Protein AF-A0A6B1AI73-F1 (afdb_monomer)

pLDDT: mean 81.9, std 18.27, range [32.59, 97.31]

Mean predicted aligned error: 12.04 Å

Foldseek 3Di:
DDDDDDDDDDDDDDPPPPPPDDDPPDPDDFDDDDDDDDDDCVVPVDDDDDPDADQVLLVVCVVCVVVVHHDDPSSHDPRNNVRNDDDDDDFDPDPDQKDWDWDWDQDPVHRVDIDIDIDIHGDDDPPVPDDAAEAEAEEEPAPSQPDCVGPVVVLVVVLVVLVVFDQSHWYWYAYDDPDGGTPGDTDGSVVSVSSSVD

Structure (mmCIF, N/CA/C/O backbone):
data_AF-A0A6B1AI73-F1
#
_entry.id   AF-A0A6B1AI73-F1
#
loop_
_atom_site.group_PDB
_atom_site.id
_atom_site.type_symbol
_atom_site.label_atom_id
_atom_site.label_alt_id
_atom_site.label_comp_id
_atom_site.label_asym_id
_atom_site.label_entity_id
_atom_site.label_seq_id
_atom_site.pdbx_PDB_ins_code
_atom_site.Cartn_x
_atom_site.Cartn_y
_atom_site.Cartn_z
_atom_site.occupancy
_atom_site.B_iso_or_equiv
_atom_site.auth_seq_id
_atom_site.auth_comp_id
_atom_site.auth_asym_id
_atom_site.auth_atom_id
_atom_site.pdbx_PDB_model_num
ATOM 1 N N . MET A 1 1 ? 73.871 -17.332 44.350 1.00 41.19 1 MET A N 1
ATOM 2 C CA . MET A 1 1 ? 73.086 -17.498 43.110 1.00 41.19 1 MET A CA 1
ATOM 3 C C . MET A 1 1 ? 71.667 -17.876 43.522 1.00 41.19 1 MET A C 1
ATOM 5 O O . MET A 1 1 ? 71.383 -19.046 43.722 1.00 41.19 1 MET A O 1
ATOM 9 N N . LEU A 1 2 ? 70.839 -16.867 43.808 1.00 32.59 2 LEU A N 1
ATOM 10 C CA . LEU A 1 2 ? 69.422 -17.024 44.166 1.00 32.59 2 LEU A CA 1
ATOM 11 C C . LEU A 1 2 ? 68.599 -17.270 42.895 1.00 32.59 2 LEU A C 1
ATOM 13 O O . LEU A 1 2 ? 68.876 -16.625 41.882 1.00 32.59 2 LEU A O 1
ATOM 17 N N . PRO A 1 3 ? 67.530 -18.072 42.983 1.00 42.97 3 PRO A N 1
ATOM 18 C CA . PRO A 1 3 ? 66.300 -17.713 42.302 1.00 42.97 3 PRO A CA 1
ATOM 19 C C . PRO A 1 3 ? 65.124 -17.556 43.269 1.00 42.97 3 PRO A C 1
ATOM 21 O O . PRO A 1 3 ? 64.962 -18.270 44.256 1.00 42.97 3 PRO A O 1
ATOM 24 N N . TYR A 1 4 ? 64.348 -16.537 42.928 1.00 33.84 4 TYR A N 1
ATOM 25 C CA . TYR A 1 4 ? 63.176 -15.977 43.574 1.00 33.84 4 TYR A CA 1
ATOM 26 C C . TYR A 1 4 ? 61.902 -16.667 43.048 1.00 33.84 4 TYR A C 1
ATOM 28 O O . TYR A 1 4 ? 61.906 -17.261 41.971 1.00 33.84 4 TYR A O 1
ATOM 36 N N . ALA A 1 5 ? 60.836 -16.579 43.839 1.00 35.22 5 ALA A N 1
ATOM 37 C CA . ALA A 1 5 ? 59.532 -17.228 43.703 1.00 35.22 5 ALA A CA 1
ATOM 38 C C . ALA A 1 5 ? 58.698 -16.766 42.490 1.00 35.22 5 ALA A C 1
ATOM 40 O O . ALA A 1 5 ? 59.004 -15.731 41.914 1.00 35.22 5 ALA A O 1
ATOM 41 N N . VAL A 1 6 ? 57.601 -17.481 42.178 1.00 35.75 6 VAL A N 1
ATOM 42 C CA . VAL A 1 6 ? 56.215 -16.951 42.226 1.00 35.75 6 VAL A CA 1
ATOM 43 C C . VAL A 1 6 ? 55.206 -18.114 42.201 1.00 35.75 6 VAL A C 1
ATOM 45 O O . VAL A 1 6 ? 55.196 -18.969 41.317 1.00 35.75 6 VAL A O 1
ATOM 48 N N . GLU A 1 7 ? 54.338 -18.079 43.203 1.00 33.12 7 GLU A N 1
ATOM 49 C CA . GLU A 1 7 ? 53.158 -18.889 43.488 1.00 33.12 7 GLU A CA 1
ATOM 50 C C . GLU A 1 7 ? 52.013 -18.575 42.500 1.00 33.12 7 GLU A C 1
ATOM 52 O O . GLU A 1 7 ? 51.662 -17.414 42.283 1.00 33.12 7 GLU A O 1
ATOM 57 N N . ARG A 1 8 ? 51.423 -19.599 41.865 1.00 37.00 8 ARG A N 1
ATOM 58 C CA . ARG A 1 8 ? 50.266 -19.433 40.966 1.00 37.00 8 ARG A CA 1
ATOM 59 C C . ARG A 1 8 ? 48.961 -19.648 41.728 1.00 37.00 8 ARG A C 1
ATOM 61 O O . ARG A 1 8 ? 48.563 -20.779 41.987 1.00 37.00 8 ARG A O 1
ATOM 68 N N . ALA A 1 9 ? 48.269 -18.549 42.015 1.00 34.75 9 ALA A N 1
ATOM 69 C CA . ALA A 1 9 ? 46.885 -18.547 42.469 1.00 34.75 9 ALA A CA 1
ATOM 70 C C . ALA A 1 9 ? 45.936 -18.976 41.332 1.00 34.75 9 ALA A C 1
ATOM 72 O O . ALA A 1 9 ? 45.871 -18.334 40.281 1.00 34.75 9 ALA A O 1
ATOM 73 N N . ALA A 1 10 ? 45.171 -20.044 41.557 1.00 37.03 10 ALA A N 1
ATOM 74 C CA . ALA A 1 10 ? 44.058 -20.442 40.705 1.00 37.03 10 ALA A CA 1
ATOM 75 C C . ALA A 1 10 ? 42.845 -19.537 40.988 1.00 37.03 10 ALA A C 1
ATOM 77 O O . ALA A 1 10 ? 42.163 -19.687 42.000 1.00 37.03 10 ALA A O 1
ATOM 78 N N . ARG A 1 11 ? 42.576 -18.575 40.099 1.00 38.41 11 ARG A N 1
ATOM 79 C CA . ARG A 1 11 ? 41.309 -17.829 40.072 1.00 38.41 11 ARG A CA 1
ATOM 80 C C . ARG A 1 11 ? 40.293 -18.607 39.239 1.00 38.41 11 ARG A C 1
ATOM 82 O O . ARG A 1 11 ? 40.496 -18.792 38.042 1.00 38.41 11 ARG A O 1
ATOM 89 N N . GLY A 1 12 ? 39.203 -19.035 39.870 1.00 33.06 12 GLY A N 1
ATOM 90 C CA . GLY A 1 12 ? 38.033 -19.565 39.177 1.00 33.06 12 GLY A CA 1
ATOM 91 C C . GLY A 1 12 ? 37.399 -18.483 38.304 1.00 33.06 12 GLY A C 1
ATOM 92 O O . GLY A 1 12 ? 36.998 -17.435 38.807 1.00 33.06 12 GLY A O 1
ATOM 93 N N . LEU A 1 13 ? 37.320 -18.730 36.995 1.00 40.00 13 LEU A N 1
ATOM 94 C CA . LEU A 1 13 ? 36.459 -17.955 36.111 1.00 40.00 13 LEU A CA 1
ATOM 95 C C . LEU A 1 13 ? 35.018 -18.425 36.320 1.00 40.00 13 LEU A C 1
ATOM 97 O O . LEU A 1 13 ? 34.659 -19.544 35.956 1.00 40.00 13 LEU A O 1
ATOM 101 N N . ALA A 1 14 ? 34.192 -17.555 36.895 1.00 37.50 14 ALA A N 1
ATOM 102 C CA . ALA A 1 14 ? 32.748 -17.669 36.796 1.00 37.50 14 ALA A CA 1
ATOM 103 C C . ALA A 1 14 ? 32.359 -17.505 35.319 1.00 37.50 14 ALA A C 1
ATOM 105 O O . ALA A 1 14 ? 32.603 -16.457 34.721 1.00 37.50 14 ALA A O 1
ATOM 106 N N . ALA A 1 15 ? 31.785 -18.549 34.724 1.00 36.75 15 ALA A N 1
ATOM 107 C CA . ALA A 1 15 ? 31.205 -18.478 33.394 1.00 36.75 15 ALA A CA 1
ATOM 108 C C . ALA A 1 15 ? 29.959 -17.585 33.457 1.00 36.75 15 ALA A C 1
ATOM 110 O O . ALA A 1 15 ? 28.893 -18.006 33.903 1.00 36.75 15 ALA A O 1
ATOM 111 N N . THR A 1 16 ? 30.101 -16.326 33.050 1.00 36.66 16 THR A N 1
ATOM 112 C CA . THR A 1 16 ? 28.961 -15.448 32.804 1.00 36.66 16 THR A CA 1
ATOM 113 C C . THR A 1 16 ? 28.226 -15.997 31.586 1.00 36.66 16 THR A C 1
ATOM 115 O O . THR A 1 16 ? 28.717 -15.911 30.462 1.00 36.66 16 THR A O 1
ATOM 118 N N . SER A 1 17 ? 27.070 -16.621 31.810 1.00 33.84 17 SER A N 1
ATOM 119 C CA . SER A 1 17 ? 26.166 -17.034 30.742 1.00 33.84 17 SER A CA 1
ATOM 120 C C . SER A 1 17 ? 25.684 -15.780 30.019 1.00 33.84 17 SER A C 1
ATOM 122 O O . SER A 1 17 ? 24.813 -15.061 30.512 1.00 33.84 17 SER A O 1
ATOM 124 N N . VAL A 1 18 ? 26.271 -15.499 28.859 1.00 37.06 18 VAL A N 1
ATOM 125 C CA . VAL A 1 18 ? 25.708 -14.546 27.909 1.00 37.06 18 VAL A CA 1
ATOM 126 C C . VAL A 1 18 ? 24.417 -15.184 27.414 1.00 37.06 18 VAL A C 1
ATOM 128 O O . VAL A 1 18 ? 24.439 -16.099 26.593 1.00 37.06 18 VAL A O 1
ATOM 131 N N . VAL A 1 19 ? 23.288 -14.764 27.984 1.00 37.03 19 VAL A N 1
ATOM 132 C CA . VAL A 1 19 ? 21.969 -15.076 27.439 1.00 37.03 19 VAL A CA 1
ATOM 133 C C . VAL A 1 19 ? 21.927 -14.393 26.078 1.00 37.03 19 VAL A C 1
ATOM 135 O O . VAL A 1 19 ? 21.750 -13.180 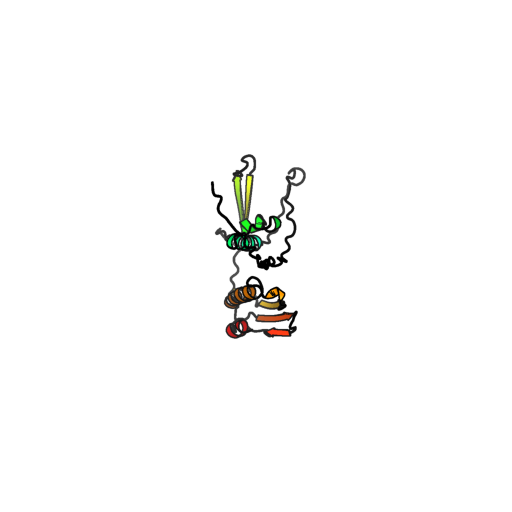25.988 1.00 37.03 19 VAL A O 1
ATOM 138 N N . GLY A 1 20 ? 22.197 -15.160 25.023 1.00 35.06 20 GLY A N 1
ATOM 139 C CA . GLY A 1 20 ? 22.023 -14.702 23.656 1.00 35.06 20 GLY A CA 1
ATOM 140 C C . GLY A 1 20 ? 20.577 -14.262 23.490 1.00 35.06 20 GLY A C 1
ATOM 141 O O . GLY A 1 20 ? 19.659 -15.053 23.706 1.00 35.06 20 GLY A O 1
ATOM 142 N N . ALA A 1 21 ? 20.378 -12.990 23.154 1.00 35.88 21 ALA A N 1
ATOM 143 C CA . ALA A 1 21 ? 19.100 -12.514 22.666 1.00 35.88 21 ALA A CA 1
ATOM 144 C C . ALA A 1 21 ? 18.736 -13.378 21.455 1.00 35.88 21 ALA A C 1
ATOM 146 O O . ALA A 1 21 ? 19.437 -13.361 20.443 1.00 35.88 21 ALA A O 1
ATOM 147 N N . TYR A 1 22 ? 17.684 -14.185 21.584 1.00 37.72 22 TYR A N 1
ATOM 148 C CA . TYR A 1 22 ? 17.110 -14.879 20.444 1.00 37.72 22 TYR A CA 1
ATOM 149 C C . TYR A 1 22 ? 16.747 -13.807 19.408 1.00 37.72 22 TYR A C 1
ATOM 151 O O . TYR A 1 22 ? 16.026 -12.870 19.769 1.00 37.72 22 TYR A O 1
ATOM 159 N N . PRO A 1 23 ? 17.245 -13.883 18.159 1.00 48.47 23 PRO A N 1
ATOM 160 C CA . PRO A 1 23 ? 16.749 -13.002 17.117 1.00 48.47 23 PRO A CA 1
ATOM 161 C C . PRO A 1 23 ? 15.239 -13.218 17.048 1.00 48.47 23 PRO A C 1
ATOM 163 O O . PRO A 1 23 ? 14.778 -14.361 16.995 1.00 48.47 23 PRO A O 1
ATOM 166 N N . GLY A 1 24 ? 14.475 -12.128 17.149 1.00 47.56 24 GLY A N 1
ATOM 167 C CA . GLY A 1 24 ? 13.023 -12.183 17.049 1.00 47.56 24 GLY A CA 1
ATOM 168 C C . GLY A 1 24 ? 12.651 -12.997 15.815 1.00 47.56 24 GLY A C 1
ATOM 169 O O . GLY A 1 24 ? 13.180 -12.754 14.732 1.00 47.56 24 GLY A O 1
ATOM 170 N N . HIS A 1 25 ? 11.809 -14.014 15.990 1.00 48.78 25 HIS A N 1
ATOM 171 C CA . HIS A 1 25 ? 11.360 -14.841 14.879 1.00 48.78 25 HIS A CA 1
ATOM 172 C C . HIS A 1 25 ? 10.648 -13.947 13.862 1.00 48.78 25 HIS A C 1
ATOM 174 O O . HIS A 1 25 ? 9.516 -13.519 14.094 1.00 48.78 25 HIS A O 1
ATOM 180 N N . ASN A 1 26 ? 11.320 -13.655 12.747 1.00 58.69 26 ASN A N 1
ATOM 181 C CA . ASN A 1 26 ? 10.685 -12.998 11.623 1.00 58.69 26 ASN A CA 1
ATOM 182 C C . ASN A 1 26 ? 9.784 -14.027 10.929 1.00 58.69 26 ASN A C 1
ATOM 184 O O . ASN A 1 26 ? 10.268 -14.984 10.326 1.00 58.69 26 ASN A O 1
ATOM 188 N N . THR A 1 27 ? 8.472 -13.864 11.081 1.00 67.19 27 THR A N 1
ATOM 189 C CA . THR A 1 27 ? 7.449 -14.705 10.442 1.00 67.19 27 THR A CA 1
ATOM 190 C C . THR A 1 27 ? 7.011 -14.158 9.083 1.00 67.19 27 THR A C 1
ATOM 192 O O . THR A 1 27 ? 6.040 -14.653 8.515 1.00 67.19 27 THR A O 1
ATOM 195 N N . GLU A 1 28 ? 7.664 -13.111 8.575 1.00 70.94 28 GLU A N 1
ATOM 196 C CA . GLU A 1 28 ? 7.384 -12.572 7.247 1.00 70.94 28 GLU A CA 1
ATOM 197 C C . GLU A 1 28 ? 7.729 -13.604 6.169 1.00 70.94 28 GLU A C 1
ATOM 199 O O . GLU A 1 28 ? 8.802 -14.208 6.167 1.00 70.94 28 GLU A O 1
ATOM 204 N N . SER A 1 29 ? 6.798 -13.796 5.237 1.00 74.38 29 SER A N 1
ATOM 205 C CA . SER A 1 29 ? 6.960 -14.679 4.089 1.00 74.38 29 SER A CA 1
ATOM 206 C C . SER A 1 29 ? 6.975 -13.841 2.821 1.00 74.38 29 SER A C 1
ATOM 208 O O . SER A 1 29 ? 6.095 -13.008 2.613 1.00 74.38 29 SER A O 1
ATOM 210 N N . TYR A 1 30 ? 7.972 -14.077 1.974 1.00 81.62 30 TYR A N 1
ATOM 211 C CA . TYR A 1 30 ? 8.107 -13.426 0.681 1.00 81.62 30 TYR A CA 1
ATOM 212 C C . TYR A 1 30 ? 7.993 -14.489 -0.400 1.00 81.62 30 TYR A C 1
ATOM 214 O O . TYR A 1 30 ? 8.756 -15.456 -0.418 1.00 81.62 30 TYR A O 1
ATOM 222 N N . ALA A 1 31 ? 7.020 -14.327 -1.293 1.00 79.69 31 ALA A N 1
ATOM 223 C CA . ALA A 1 31 ? 6.943 -15.174 -2.470 1.00 79.69 31 ALA A CA 1
ATOM 224 C C . ALA A 1 31 ? 8.166 -14.911 -3.353 1.00 79.69 31 ALA A C 1
ATOM 226 O O . ALA A 1 31 ? 8.534 -13.753 -3.571 1.00 79.69 31 ALA A O 1
ATOM 227 N N . ARG A 1 32 ? 8.757 -15.987 -3.876 1.00 81.25 32 ARG A N 1
ATOM 228 C CA . ARG A 1 32 ? 9.890 -15.904 -4.795 1.00 81.25 32 ARG A CA 1
ATOM 229 C C . ARG A 1 32 ? 9.531 -15.031 -5.994 1.00 81.25 32 ARG A C 1
ATOM 231 O O . ARG A 1 32 ? 8.451 -15.183 -6.569 1.00 81.25 32 ARG A O 1
ATOM 238 N N . ILE A 1 33 ? 10.443 -14.143 -6.368 1.00 80.62 33 ILE A N 1
ATOM 239 C CA . ILE A 1 33 ? 10.293 -13.321 -7.570 1.00 80.62 33 ILE A CA 1
ATOM 240 C C . ILE A 1 33 ? 10.860 -14.099 -8.761 1.00 80.62 33 ILE A C 1
ATOM 242 O O . ILE A 1 33 ? 12.025 -14.501 -8.758 1.00 80.62 33 ILE A O 1
ATOM 246 N N . GLU A 1 34 ? 10.029 -14.332 -9.777 1.00 79.25 34 GLU A N 1
ATOM 247 C CA . GLU A 1 34 ? 10.465 -14.888 -11.059 1.00 79.25 34 GLU A CA 1
ATOM 248 C C . GLU A 1 34 ? 10.617 -13.757 -12.074 1.00 79.25 34 GLU A C 1
ATOM 250 O O . GLU A 1 34 ? 9.646 -13.096 -12.444 1.00 79.25 34 GLU A O 1
ATOM 255 N N . GLU A 1 35 ? 11.850 -13.515 -12.517 1.00 78.62 35 GLU A N 1
ATOM 256 C CA . GLU A 1 35 ? 12.111 -12.504 -13.535 1.00 78.62 35 GLU A CA 1
ATOM 257 C C . GLU A 1 35 ? 11.610 -12.954 -14.909 1.00 78.62 35 GLU A C 1
ATOM 259 O O . GLU A 1 35 ? 11.829 -14.085 -15.356 1.00 78.62 35 GLU A O 1
ATOM 264 N N . ASN A 1 36 ? 10.984 -12.023 -15.625 1.00 80.94 36 ASN A N 1
ATOM 265 C CA . ASN A 1 36 ? 10.610 -12.241 -17.012 1.00 80.94 36 ASN A CA 1
ATOM 266 C C . ASN A 1 36 ? 11.865 -12.246 -17.893 1.00 80.94 36 ASN A C 1
ATOM 268 O O . ASN A 1 36 ? 12.522 -11.223 -18.074 1.00 80.94 36 ASN A O 1
ATOM 272 N N . GLY A 1 37 ? 12.178 -13.403 -18.477 1.00 86.00 37 GLY A N 1
ATOM 273 C CA . GLY A 1 37 ? 13.252 -13.525 -19.459 1.00 86.00 37 GLY A CA 1
ATOM 274 C C . GLY A 1 37 ? 12.937 -12.841 -20.794 1.00 86.00 37 GLY A C 1
ATOM 275 O O . GLY A 1 37 ? 11.803 -12.453 -21.084 1.00 86.00 37 GLY A O 1
ATOM 276 N N . PHE A 1 38 ? 13.949 -12.747 -21.658 1.00 87.94 38 PHE A N 1
ATOM 277 C CA . PHE A 1 38 ? 13.782 -12.208 -23.007 1.00 87.94 38 PHE A CA 1
ATOM 278 C C . PHE A 1 38 ? 12.890 -13.110 -23.864 1.00 87.94 38 PHE A C 1
ATOM 280 O O . PHE A 1 38 ? 13.128 -14.313 -23.982 1.00 87.94 38 PHE A O 1
ATOM 287 N N . ARG A 1 39 ? 11.895 -12.507 -24.520 1.00 90.19 39 ARG A N 1
ATOM 288 C CA . ARG A 1 39 ? 11.014 -13.178 -25.484 1.00 90.19 39 ARG A CA 1
ATOM 289 C C . ARG A 1 39 ? 11.233 -12.619 -26.883 1.00 90.19 39 ARG A C 1
ATOM 291 O O . ARG A 1 39 ? 11.505 -11.433 -27.062 1.00 90.19 39 ARG A O 1
ATOM 298 N N . ARG A 1 40 ? 11.108 -13.475 -27.897 1.00 92.62 40 ARG A N 1
ATOM 299 C CA . ARG A 1 40 ? 11.192 -13.055 -29.299 1.00 92.62 40 ARG A CA 1
ATOM 300 C C . ARG A 1 40 ? 9.907 -12.340 -29.696 1.00 92.62 40 ARG A C 1
ATOM 302 O O . ARG A 1 40 ? 8.834 -12.931 -29.651 1.00 92.62 40 ARG A O 1
ATOM 309 N N . VAL A 1 41 ? 10.027 -11.111 -30.192 1.00 92.50 41 VAL A N 1
ATOM 310 C CA . VAL A 1 41 ? 8.875 -10.290 -30.614 1.00 92.50 41 VAL A CA 1
ATOM 311 C C . VAL A 1 41 ? 8.034 -10.978 -31.696 1.00 92.50 41 VAL A C 1
ATOM 313 O O . VAL A 1 41 ? 6.816 -10.867 -31.689 1.00 92.50 41 VAL A O 1
ATOM 316 N N . ARG A 1 42 ? 8.658 -11.752 -32.598 1.00 96.00 42 ARG A N 1
ATOM 317 C CA . ARG A 1 42 ? 7.935 -12.509 -33.640 1.00 96.00 42 ARG A CA 1
ATOM 318 C C . ARG A 1 42 ? 7.003 -13.588 -33.072 1.00 96.00 42 ARG A C 1
ATOM 320 O O . ARG A 1 42 ? 6.054 -13.960 -33.747 1.00 96.00 42 ARG A O 1
ATOM 327 N N . GLU A 1 43 ? 7.297 -14.097 -31.878 1.00 95.44 43 GLU A N 1
ATOM 328 C CA . GLU A 1 43 ? 6.542 -15.164 -31.205 1.00 95.44 43 GLU A CA 1
ATOM 329 C C . GLU A 1 43 ? 5.601 -14.597 -30.129 1.00 95.44 43 GLU A C 1
ATOM 331 O O . GLU A 1 43 ? 4.542 -15.155 -29.862 1.00 95.44 43 GLU A O 1
ATOM 336 N N . SER A 1 44 ? 5.970 -13.479 -29.500 1.00 91.75 44 SER A N 1
ATOM 337 C CA . SER A 1 44 ? 5.184 -12.806 -28.460 1.00 91.75 44 SER A CA 1
ATOM 338 C C . SER A 1 44 ? 5.255 -11.286 -28.653 1.00 91.75 44 SER A C 1
ATOM 340 O O . SER A 1 44 ? 6.065 -10.628 -28.001 1.00 91.75 44 SER A O 1
ATOM 342 N N . PRO A 1 45 ? 4.443 -10.716 -29.563 1.00 92.25 45 PRO A N 1
ATOM 343 C CA . PRO A 1 45 ? 4.502 -9.292 -29.901 1.00 92.25 45 PRO A CA 1
ATOM 344 C C . PRO A 1 45 ? 3.772 -8.386 -28.899 1.00 92.25 45 PRO A C 1
ATOM 346 O O . PRO A 1 45 ? 3.782 -7.170 -29.067 1.00 92.25 45 PRO A O 1
ATOM 349 N N . LEU A 1 46 ? 3.114 -8.961 -27.886 1.00 91.62 46 LEU A N 1
ATOM 350 C CA . LEU A 1 46 ? 2.319 -8.235 -26.900 1.00 91.62 46 LEU A CA 1
ATOM 351 C C . LEU A 1 46 ? 2.948 -8.336 -25.512 1.00 91.62 46 LEU A C 1
ATOM 353 O O . LEU A 1 46 ? 3.300 -9.427 -25.058 1.00 91.62 46 LEU A O 1
ATOM 357 N N . SER A 1 47 ? 3.013 -7.193 -24.835 1.00 87.81 47 SER A N 1
ATOM 358 C CA . SER A 1 47 ? 3.343 -7.088 -23.416 1.00 87.81 47 SER A CA 1
ATOM 359 C C . SER A 1 47 ? 2.072 -6.785 -22.638 1.00 87.81 47 SER A C 1
ATOM 361 O O . SER A 1 47 ? 1.345 -5.851 -22.969 1.00 87.81 47 SER A O 1
ATOM 363 N N . THR A 1 48 ? 1.815 -7.564 -21.595 1.00 85.25 48 THR A N 1
ATOM 364 C CA . THR A 1 48 ? 0.688 -7.370 -20.680 1.00 85.25 48 THR A CA 1
ATOM 365 C C . THR A 1 48 ? 1.226 -7.076 -19.292 1.00 85.25 48 THR A C 1
ATOM 367 O O . THR A 1 48 ? 2.144 -7.757 -18.836 1.00 85.25 48 THR A O 1
ATOM 370 N N . PHE A 1 49 ? 0.643 -6.101 -18.612 1.00 83.62 49 PHE A N 1
ATOM 371 C CA . PHE A 1 49 ? 0.971 -5.755 -17.234 1.00 83.62 49 PHE A CA 1
ATOM 372 C C . PHE A 1 49 ? -0.321 -5.486 -16.464 1.00 83.62 49 PHE A C 1
ATOM 374 O O . PHE A 1 49 ? -1.341 -5.130 -17.056 1.00 83.62 49 PHE A O 1
ATOM 381 N N . SER A 1 50 ? -0.279 -5.708 -15.151 1.00 80.69 50 SER A N 1
ATOM 382 C CA . SER A 1 50 ? -1.387 -5.341 -14.272 1.00 80.69 50 SER A CA 1
ATOM 383 C C . SER A 1 50 ? -1.433 -3.825 -14.108 1.00 80.69 50 SER A C 1
ATOM 385 O O . SER A 1 50 ? -0.395 -3.166 -14.132 1.00 80.69 50 SER A O 1
ATOM 387 N N . ILE A 1 51 ? -2.636 -3.284 -13.929 1.00 79.62 51 ILE A N 1
ATOM 388 C CA . ILE A 1 51 ? -2.830 -1.890 -13.514 1.00 79.62 51 ILE A CA 1
ATOM 389 C C . ILE A 1 51 ? -2.730 -1.726 -11.992 1.00 79.62 51 ILE A C 1
ATOM 391 O O . ILE A 1 51 ? -2.665 -0.602 -11.504 1.00 79.62 51 ILE A O 1
ATOM 395 N N . ASP A 1 52 ? -2.738 -2.831 -11.244 1.00 81.12 52 ASP A N 1
ATOM 396 C CA . ASP A 1 52 ? -2.605 -2.786 -9.793 1.00 81.12 52 ASP A CA 1
ATOM 397 C C . ASP A 1 52 ? -1.203 -2.319 -9.389 1.00 81.12 52 ASP A C 1
ATOM 399 O O . ASP A 1 52 ? -0.201 -2.706 -10.001 1.00 81.12 52 ASP A O 1
ATOM 403 N N . VAL A 1 53 ? -1.144 -1.456 -8.377 1.00 78.81 53 VAL A N 1
ATOM 404 C CA . VAL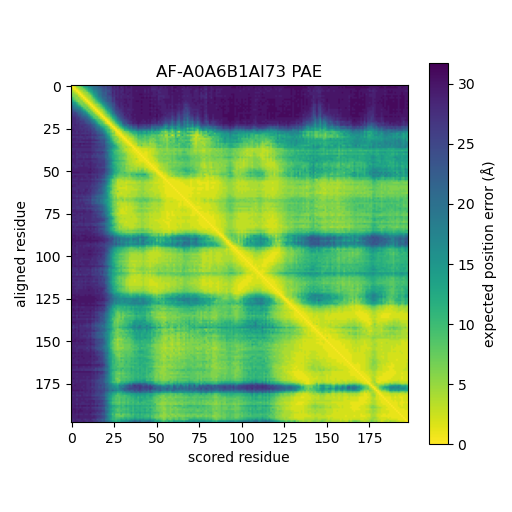 A 1 53 ? 0.094 -0.823 -7.923 1.00 78.81 53 VAL A CA 1
ATOM 405 C C . VAL A 1 53 ? 0.254 -1.046 -6.431 1.00 78.81 53 VAL A C 1
ATOM 407 O O . VAL A 1 53 ? -0.326 -0.332 -5.611 1.00 78.81 53 VAL A O 1
ATOM 410 N N . ASP A 1 54 ? 1.135 -1.977 -6.089 1.00 83.25 54 ASP A N 1
ATOM 411 C CA . ASP A 1 54 ? 1.596 -2.166 -4.725 1.00 83.25 54 ASP A CA 1
ATOM 412 C C . ASP A 1 54 ? 2.751 -1.212 -4.381 1.00 83.25 54 ASP A C 1
ATOM 414 O O . ASP A 1 54 ? 3.553 -0.790 -5.220 1.00 83.25 54 ASP A O 1
ATOM 418 N N . ARG A 1 55 ? 2.815 -0.828 -3.104 1.00 86.94 55 ARG A N 1
ATOM 419 C CA . ARG A 1 55 ? 3.843 0.072 -2.541 1.00 86.94 55 ARG A CA 1
ATOM 420 C C . ARG A 1 55 ? 4.490 -0.500 -1.277 1.00 86.94 55 ARG A C 1
ATOM 422 O O . ARG A 1 55 ? 5.248 0.192 -0.589 1.00 86.94 55 ARG A O 1
ATOM 429 N N . ALA A 1 56 ? 4.151 -1.736 -0.925 1.00 88.94 56 ALA A N 1
ATOM 430 C CA . ALA A 1 56 ? 4.504 -2.340 0.352 1.00 88.94 56 ALA A CA 1
ATOM 431 C C . ALA A 1 56 ? 5.998 -2.676 0.419 1.00 88.94 56 ALA A C 1
ATOM 433 O O . ALA A 1 56 ? 6.646 -2.422 1.440 1.00 88.94 56 ALA A O 1
ATOM 434 N N . SER A 1 57 ? 6.561 -3.178 -0.681 1.00 93.31 57 SER A N 1
ATOM 435 C CA . SER A 1 57 ? 7.964 -3.568 -0.787 1.00 93.31 57 SER A CA 1
ATOM 436 C C . SER A 1 57 ? 8.900 -2.415 -0.440 1.00 93.31 57 SER A C 1
ATOM 438 O O . SER A 1 57 ? 9.748 -2.581 0.435 1.00 93.31 57 SER A O 1
ATOM 440 N N . TYR A 1 58 ? 8.706 -1.218 -1.005 1.00 94.81 58 TYR A N 1
ATOM 441 C CA . TYR A 1 58 ? 9.564 -0.072 -0.685 1.00 94.81 58 TYR A CA 1
ATOM 442 C C . TYR A 1 58 ? 9.488 0.325 0.791 1.00 94.81 58 TYR A C 1
ATOM 444 O O . TYR A 1 58 ? 10.518 0.567 1.425 1.00 94.81 58 TYR A O 1
ATOM 452 N N . ALA A 1 59 ? 8.282 0.379 1.369 1.00 92.25 59 ALA A N 1
ATOM 453 C CA . ALA A 1 59 ? 8.114 0.713 2.782 1.00 92.25 59 ALA A CA 1
ATOM 454 C C . ALA A 1 59 ? 8.839 -0.294 3.689 1.00 92.25 59 ALA A C 1
ATOM 456 O O . ALA A 1 59 ? 9.480 0.098 4.669 1.00 92.25 59 ALA A O 1
ATOM 457 N N . ASN A 1 60 ? 8.782 -1.574 3.330 1.00 91.81 60 ASN A N 1
ATOM 458 C CA . ASN A 1 60 ? 9.434 -2.646 4.061 1.00 91.81 60 ASN A CA 1
ATOM 459 C C . ASN A 1 60 ? 10.963 -2.651 3.877 1.00 91.81 60 ASN A C 1
ATOM 461 O O . ASN A 1 60 ? 11.704 -2.753 4.852 1.00 91.81 60 ASN A O 1
ATOM 465 N N . VAL A 1 61 ? 11.454 -2.437 2.655 1.00 94.75 61 VAL A N 1
ATOM 466 C CA . VAL A 1 61 ? 12.885 -2.253 2.365 1.00 94.75 61 VAL A CA 1
ATOM 467 C C . VAL A 1 61 ? 13.443 -1.071 3.154 1.00 94.75 61 VAL A C 1
ATOM 469 O O . VAL A 1 61 ? 14.487 -1.193 3.798 1.00 94.75 61 VAL A O 1
ATOM 472 N N . ARG A 1 62 ? 12.725 0.059 3.180 1.00 94.75 62 ARG A N 1
ATOM 473 C CA . ARG A 1 62 ? 13.100 1.223 3.989 1.00 94.75 62 ARG A CA 1
ATOM 474 C C . ARG A 1 62 ? 13.192 0.867 5.473 1.00 94.75 62 ARG A C 1
ATOM 476 O O . ARG A 1 62 ? 14.144 1.299 6.115 1.00 94.75 62 ARG A O 1
ATOM 483 N N . ARG A 1 63 ? 12.245 0.087 6.009 1.00 91.56 63 ARG A N 1
ATOM 484 C CA . ARG A 1 63 ? 12.267 -0.372 7.409 1.00 91.56 63 ARG A CA 1
ATOM 485 C C . ARG A 1 63 ? 13.529 -1.182 7.716 1.00 91.56 63 ARG A C 1
ATOM 487 O O . ARG A 1 63 ? 14.205 -0.852 8.685 1.00 91.56 63 ARG A O 1
ATOM 494 N N . PHE A 1 64 ? 13.874 -2.173 6.888 1.00 93.88 64 PHE A N 1
ATOM 495 C CA . PHE A 1 64 ? 15.108 -2.958 7.060 1.00 93.88 64 PHE A CA 1
ATOM 496 C C . PHE A 1 64 ? 16.349 -2.062 7.060 1.00 93.88 64 PHE A C 1
ATOM 498 O O . PHE A 1 64 ? 17.146 -2.106 7.994 1.00 93.88 64 PHE A O 1
ATOM 505 N N . ILE A 1 65 ? 16.467 -1.172 6.070 1.00 95.06 65 ILE A N 1
ATOM 506 C CA . ILE A 1 65 ? 17.610 -0.256 5.962 1.00 95.06 65 ILE A CA 1
ATOM 507 C C . ILE A 1 65 ? 17.701 0.668 7.186 1.00 95.06 65 ILE A C 1
ATOM 509 O O . ILE A 1 65 ? 18.789 0.871 7.722 1.00 95.06 65 ILE A O 1
ATOM 513 N N . GLN A 1 66 ? 16.575 1.207 7.663 1.00 94.81 66 GLN A N 1
ATOM 514 C CA . GLN A 1 66 ? 16.528 2.056 8.860 1.00 94.81 66 GLN A CA 1
ATOM 515 C C . GLN A 1 66 ? 16.886 1.299 10.145 1.00 94.81 66 GLN A C 1
ATOM 517 O O . GLN A 1 66 ? 17.416 1.905 11.074 1.00 94.81 66 GLN A O 1
ATOM 522 N N . ALA A 1 67 ? 16.636 -0.010 10.188 1.00 92.31 67 ALA A N 1
ATOM 523 C CA . ALA A 1 67 ? 17.061 -0.892 11.270 1.00 92.31 67 ALA A CA 1
ATOM 524 C C . ALA A 1 67 ? 18.537 -1.330 11.158 1.00 92.31 67 ALA A C 1
ATOM 526 O O . ALA A 1 67 ? 19.033 -2.027 12.038 1.00 92.31 67 ALA A O 1
ATOM 527 N N . GLY A 1 68 ? 19.255 -0.926 10.101 1.00 94.62 68 GLY A N 1
ATOM 528 C CA . GLY A 1 68 ? 20.623 -1.381 9.834 1.00 94.62 68 GLY A CA 1
ATOM 529 C C . GLY A 1 68 ? 20.697 -2.828 9.335 1.00 94.62 68 GLY A C 1
ATOM 530 O O . GLY A 1 68 ? 21.766 -3.437 9.353 1.00 94.62 68 GLY A O 1
ATOM 531 N N . GLU A 1 69 ? 19.574 -3.380 8.886 1.00 93.69 69 GLU A N 1
ATOM 532 C CA . GLU A 1 69 ? 19.453 -4.747 8.401 1.00 93.69 69 GLU A CA 1
ATOM 533 C C . GLU A 1 69 ? 19.422 -4.783 6.872 1.00 93.69 69 GLU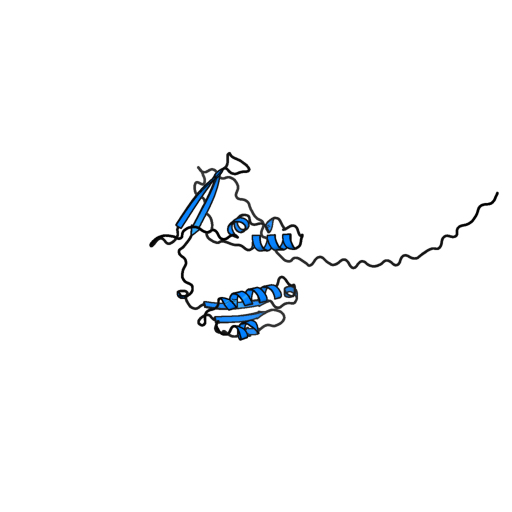 A C 1
ATOM 535 O O . GLU A 1 69 ? 18.892 -3.897 6.195 1.00 93.69 69 GLU A O 1
ATOM 540 N N . ARG A 1 70 ? 19.988 -5.847 6.297 1.00 94.88 70 ARG A N 1
ATOM 541 C CA . ARG A 1 70 ? 19.910 -6.079 4.855 1.00 94.88 70 ARG A CA 1
ATOM 542 C C . ARG A 1 70 ? 18.542 -6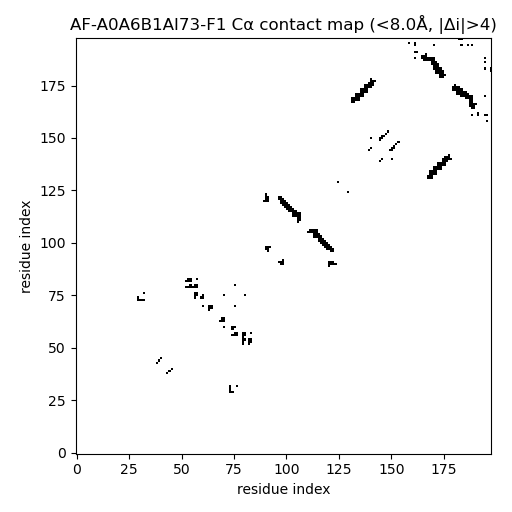.688 4.521 1.00 94.88 70 ARG A C 1
ATOM 544 O O . ARG A 1 70 ? 18.247 -7.760 5.049 1.00 94.88 70 ARG A O 1
ATOM 551 N N . PRO A 1 71 ? 17.742 -6.082 3.623 1.00 93.88 71 PRO A N 1
ATOM 552 C CA . PRO A 1 71 ? 16.467 -6.665 3.229 1.00 93.88 71 PRO A CA 1
ATOM 553 C C . PRO A 1 71 ? 16.685 -8.011 2.513 1.00 93.88 71 PRO A C 1
ATOM 555 O O . PRO A 1 71 ? 17.647 -8.146 1.742 1.00 93.88 71 PRO A O 1
ATOM 558 N N . PRO A 1 72 ? 15.803 -9.003 2.728 1.00 92.56 72 PRO A N 1
ATOM 559 C CA . PRO A 1 72 ? 15.775 -10.220 1.922 1.00 92.56 72 PRO A CA 1
ATOM 560 C C . PRO A 1 72 ? 15.612 -9.886 0.435 1.00 92.56 72 PRO A C 1
ATOM 562 O O . PRO A 1 72 ? 14.913 -8.937 0.091 1.00 92.56 72 PRO A O 1
ATOM 565 N N . ALA A 1 73 ? 16.214 -10.676 -0.457 1.00 91.31 73 ALA A N 1
ATOM 566 C CA . ALA A 1 73 ? 16.125 -10.422 -1.898 1.00 91.31 73 ALA A CA 1
ATOM 567 C C . ALA A 1 73 ? 14.669 -10.449 -2.398 1.00 91.31 73 ALA A C 1
ATOM 569 O O . ALA A 1 73 ? 14.240 -9.529 -3.086 1.00 91.31 73 ALA A O 1
ATOM 570 N N . ASP A 1 74 ? 13.886 -11.437 -1.957 1.00 89.81 74 ASP A N 1
ATOM 571 C CA . ASP A 1 74 ? 12.472 -11.587 -2.331 1.00 89.81 74 ASP A CA 1
ATOM 572 C C . ASP A 1 74 ? 11.549 -10.516 -1.713 1.00 89.81 74 ASP A C 1
ATOM 574 O O . ASP A 1 74 ? 10.380 -10.412 -2.084 1.00 89.81 74 ASP A O 1
ATOM 578 N N . ALA A 1 75 ? 12.062 -9.689 -0.792 1.00 90.62 75 ALA A N 1
ATOM 579 C CA . ALA A 1 75 ? 11.348 -8.522 -0.277 1.00 90.62 75 ALA A CA 1
ATOM 580 C C . ALA A 1 75 ? 11.464 -7.299 -1.203 1.00 90.62 75 ALA A C 1
ATOM 582 O O . ALA A 1 75 ? 10.736 -6.325 -0.999 1.00 90.62 75 ALA A O 1
ATOM 583 N N . VAL A 1 76 ? 12.365 -7.327 -2.195 1.00 93.31 76 VAL A N 1
ATOM 584 C CA . VAL A 1 76 ? 12.631 -6.220 -3.126 1.00 93.31 76 VAL A CA 1
ATOM 585 C C . VAL A 1 76 ? 11.900 -6.466 -4.449 1.00 93.31 76 VAL A C 1
ATOM 587 O O . VAL A 1 76 ? 12.429 -7.086 -5.368 1.00 93.31 76 VAL A O 1
ATOM 590 N N . ARG A 1 77 ? 10.675 -5.952 -4.553 1.00 91.19 77 ARG A N 1
ATOM 591 C CA . ARG A 1 77 ? 9.844 -5.985 -5.764 1.00 91.19 77 ARG A CA 1
ATOM 592 C C . ARG A 1 77 ? 10.163 -4.751 -6.599 1.00 91.19 77 ARG A C 1
ATOM 594 O O . ARG A 1 77 ? 9.830 -3.637 -6.198 1.00 91.19 77 ARG A O 1
ATOM 601 N N . ILE A 1 78 ? 10.862 -4.921 -7.721 1.00 89.56 78 ILE A N 1
ATOM 602 C CA . ILE A 1 78 ? 11.402 -3.803 -8.520 1.00 89.56 78 ILE A CA 1
ATOM 603 C C . ILE A 1 78 ? 10.287 -2.832 -8.934 1.00 89.56 78 ILE A C 1
ATOM 605 O O . ILE A 1 78 ? 10.453 -1.616 -8.837 1.00 89.56 78 ILE A O 1
ATOM 609 N N . GLU A 1 79 ? 9.143 -3.365 -9.348 1.00 88.25 79 GLU A N 1
ATOM 610 C CA . GLU A 1 79 ? 7.962 -2.609 -9.749 1.00 88.25 79 GLU A CA 1
ATOM 611 C C . GLU A 1 79 ? 7.428 -1.717 -8.620 1.00 88.25 79 GLU A C 1
ATOM 613 O O . GLU A 1 79 ? 7.199 -0.526 -8.830 1.00 88.25 79 GLU A O 1
ATOM 618 N N . GLU A 1 80 ? 7.319 -2.242 -7.401 1.00 91.75 80 GLU A N 1
ATOM 619 C CA . GLU A 1 80 ? 6.844 -1.490 -6.238 1.00 91.75 80 GLU A CA 1
ATOM 620 C C . GLU A 1 80 ? 7.873 -0.458 -5.760 1.00 91.75 80 GLU A C 1
ATOM 622 O O . GLU A 1 80 ? 7.504 0.595 -5.241 1.00 91.75 80 GLU A O 1
ATOM 627 N N . MET A 1 81 ? 9.171 -0.729 -5.948 1.00 92.88 81 MET A N 1
ATOM 628 C CA . MET A 1 81 ? 10.242 0.226 -5.640 1.00 92.88 81 MET A CA 1
ATOM 629 C C . MET A 1 81 ? 10.159 1.471 -6.526 1.00 92.88 81 MET A C 1
ATOM 631 O O . MET A 1 81 ? 10.403 2.581 -6.051 1.00 92.88 81 MET A O 1
ATOM 635 N N . ILE A 1 82 ? 9.809 1.291 -7.802 1.00 90.31 82 ILE A N 1
ATOM 636 C CA . ILE A 1 82 ? 9.638 2.388 -8.758 1.00 90.31 82 ILE A CA 1
ATOM 637 C C . ILE A 1 82 ? 8.294 3.089 -8.510 1.00 90.31 82 ILE A C 1
ATOM 639 O O . ILE A 1 82 ? 8.251 4.309 -8.364 1.00 90.31 82 ILE A O 1
ATOM 643 N N . ASN A 1 83 ? 7.205 2.330 -8.370 1.00 89.75 83 ASN A N 1
ATOM 644 C CA . ASN A 1 83 ? 5.847 2.870 -8.252 1.00 89.75 83 ASN A CA 1
ATOM 645 C C . ASN A 1 83 ? 5.492 3.444 -6.863 1.00 89.75 83 ASN A C 1
ATOM 647 O O . ASN A 1 83 ? 4.400 3.997 -6.671 1.00 89.75 83 ASN A O 1
ATOM 651 N N . TYR A 1 84 ? 6.392 3.334 -5.879 1.00 92.25 84 TYR A N 1
ATOM 652 C CA . TYR A 1 84 ? 6.197 3.908 -4.547 1.00 92.25 84 TYR A CA 1
ATOM 653 C C . TYR A 1 84 ? 6.023 5.431 -4.581 1.00 92.25 84 TYR A C 1
ATOM 655 O O . TYR A 1 84 ? 5.252 5.989 -3.795 1.00 92.25 84 TYR A O 1
ATOM 663 N N . PHE A 1 85 ? 6.746 6.111 -5.472 1.00 90.12 85 PHE A N 1
ATOM 664 C CA . PHE A 1 85 ? 6.791 7.567 -5.500 1.00 90.12 85 PHE A CA 1
ATOM 665 C C . PHE A 1 85 ? 5.606 8.160 -6.268 1.00 90.12 85 PHE A C 1
ATOM 667 O O . PHE A 1 85 ? 5.200 7.619 -7.298 1.00 90.12 85 PHE A O 1
ATOM 674 N N . PRO A 1 86 ? 5.042 9.285 -5.792 1.00 85.31 86 PRO A N 1
ATOM 675 C CA . PRO A 1 86 ? 4.069 10.024 -6.573 1.00 85.31 86 PRO A CA 1
ATOM 676 C C . PRO A 1 86 ? 4.765 10.647 -7.784 1.00 85.31 86 PRO A C 1
ATOM 678 O O . PRO A 1 86 ? 5.832 11.250 -7.665 1.00 85.31 86 PRO A O 1
ATOM 681 N N . TYR A 1 87 ? 4.132 10.515 -8.942 1.00 85.19 87 TYR A N 1
ATOM 682 C CA . TYR A 1 87 ? 4.554 11.172 -10.165 1.00 85.19 87 TYR A CA 1
ATOM 683 C C . TYR A 1 87 ? 3.515 12.220 -10.550 1.00 85.19 87 TYR A C 1
ATOM 685 O O . TYR A 1 87 ? 2.325 11.914 -10.647 1.00 85.19 87 TYR A O 1
ATOM 693 N N . GLU A 1 88 ? 3.966 13.456 -10.743 1.00 77.62 88 GLU A N 1
ATOM 694 C CA . GLU A 1 88 ? 3.108 14.557 -11.170 1.00 77.62 88 GLU A CA 1
ATOM 695 C C . GLU A 1 88 ? 3.142 14.675 -12.690 1.00 77.62 88 GLU A C 1
ATOM 697 O O . GLU A 1 88 ? 4.100 15.185 -13.272 1.00 77.62 88 GLU A O 1
ATOM 702 N N . TRP A 1 89 ? 2.082 14.186 -13.326 1.00 77.06 89 TRP A N 1
ATOM 703 C CA . TRP A 1 89 ? 1.814 14.344 -14.752 1.00 77.06 89 TRP A CA 1
ATOM 704 C C . TRP A 1 89 ? 0.373 14.823 -14.937 1.00 77.06 89 TRP A C 1
ATOM 706 O O . TRP A 1 89 ? -0.420 14.791 -13.991 1.00 77.06 89 TRP A O 1
ATOM 716 N N . GLY A 1 90 ? 0.042 15.285 -16.144 1.00 67.94 90 GLY A N 1
ATOM 717 C CA . GLY A 1 90 ? -1.325 15.661 -16.505 1.00 67.94 90 GLY A CA 1
ATOM 718 C C . GLY A 1 90 ? -2.338 14.545 -16.218 1.00 67.94 90 GLY A C 1
ATOM 719 O O . GLY A 1 90 ? -1.986 13.374 -16.067 1.00 67.94 90 GLY A O 1
ATOM 720 N N . GLY A 1 91 ? -3.600 14.935 -16.056 1.00 68.38 91 GLY A N 1
ATOM 721 C CA . GLY A 1 91 ? -4.719 13.999 -16.015 1.00 68.38 91 GLY A CA 1
ATOM 722 C C . GLY A 1 91 ? -5.387 13.901 -17.382 1.00 68.38 91 GLY A C 1
ATOM 723 O O . GLY A 1 91 ? -5.297 14.832 -18.183 1.00 68.38 91 GLY A O 1
ATOM 724 N N . ALA A 1 92 ? -6.121 12.808 -17.604 1.00 71.50 92 ALA A N 1
ATOM 725 C CA . ALA A 1 92 ? -6.905 12.622 -18.818 1.00 71.50 92 ALA A CA 1
ATOM 726 C C . ALA A 1 92 ? -7.810 13.837 -19.089 1.00 71.50 92 ALA A C 1
ATOM 728 O O . ALA A 1 92 ? -8.572 14.267 -18.223 1.00 71.50 92 ALA A O 1
ATOM 729 N N . ALA A 1 93 ? -7.697 14.402 -20.292 1.00 67.38 93 ALA A N 1
ATOM 730 C CA . ALA A 1 93 ? -8.514 15.524 -20.732 1.00 67.38 93 ALA A CA 1
ATOM 731 C C . ALA A 1 93 ? -9.840 15.038 -21.342 1.00 67.38 93 ALA A C 1
ATOM 733 O O . ALA A 1 93 ? -9.869 14.064 -22.099 1.00 67.38 93 ALA A O 1
ATOM 734 N N . GLY A 1 94 ? -10.925 15.768 -21.072 1.00 73.12 94 GLY A N 1
ATOM 735 C CA . GLY A 1 94 ? -12.256 15.466 -21.606 1.00 73.12 94 GLY A CA 1
ATOM 736 C C . GLY A 1 94 ? -12.828 14.150 -21.071 1.00 73.12 94 GLY A C 1
ATOM 737 O O . GLY A 1 94 ? -12.631 13.816 -19.909 1.00 73.12 94 GLY A O 1
ATOM 738 N N . ASP A 1 95 ? -13.517 13.399 -21.931 1.00 79.62 95 ASP A N 1
ATOM 739 C CA . ASP A 1 95 ? -14.265 12.185 -21.556 1.00 79.62 95 ASP A CA 1
ATOM 740 C C . ASP A 1 95 ? -13.428 10.887 -21.610 1.00 79.62 95 ASP A C 1
ATOM 742 O O . ASP A 1 95 ? -13.974 9.783 -21.661 1.00 79.62 95 ASP A O 1
ATOM 746 N N . GLN A 1 96 ? -12.094 10.979 -21.653 1.00 84.19 96 GLN A N 1
ATOM 747 C CA . GLN A 1 96 ? -11.233 9.793 -21.696 1.00 84.19 96 GLN A CA 1
ATOM 748 C C . GLN A 1 96 ? -11.112 9.155 -20.299 1.00 84.19 96 GLN A C 1
ATOM 750 O O . GLN A 1 96 ? -10.827 9.863 -19.332 1.00 84.19 96 GLN A O 1
ATOM 755 N N . PRO A 1 97 ? -11.255 7.820 -20.164 1.00 84.56 97 PRO A N 1
ATOM 756 C CA . PRO A 1 97 ? -11.211 7.156 -18.858 1.00 84.56 97 PRO A CA 1
ATOM 757 C C . PRO A 1 97 ? -9.815 7.184 -18.220 1.00 84.56 97 PRO A C 1
ATOM 759 O O . PRO A 1 97 ? -9.691 7.078 -17.001 1.00 84.56 97 PRO A O 1
ATOM 762 N N . PHE A 1 98 ? -8.762 7.305 -19.032 1.00 87.56 98 PHE A N 1
ATOM 763 C CA . PHE A 1 98 ? -7.383 7.465 -18.586 1.00 87.56 98 PHE A CA 1
ATOM 764 C C . PHE A 1 98 ? -6.502 8.056 -19.693 1.00 87.56 98 PHE A C 1
ATOM 766 O O . PHE A 1 98 ? -6.804 7.948 -20.881 1.00 87.56 98 PHE A O 1
ATOM 773 N N . GLU A 1 99 ? -5.383 8.645 -19.289 1.00 87.69 99 GLU A N 1
ATOM 774 C CA . GLU A 1 99 ? -4.276 9.058 -20.145 1.00 87.69 99 GLU A CA 1
ATOM 775 C C . GLU A 1 99 ? -3.154 8.020 -20.072 1.00 87.69 99 GLU A C 1
ATOM 777 O O . GLU A 1 99 ? -2.882 7.465 -19.003 1.00 87.69 99 GLU A O 1
ATOM 782 N N . VAL A 1 100 ? -2.500 7.773 -21.210 1.00 88.69 100 VAL A N 1
ATOM 783 C CA . VAL A 1 100 ? -1.304 6.931 -21.295 1.00 88.69 100 VAL A CA 1
ATOM 784 C C . VAL A 1 100 ? -0.123 7.792 -21.712 1.00 88.69 100 VAL A C 1
ATOM 786 O O . VAL A 1 100 ? -0.094 8.316 -22.825 1.00 88.69 100 VAL A O 1
ATOM 789 N N . LEU A 1 101 ? 0.880 7.881 -20.844 1.00 89.31 101 LEU A N 1
ATOM 790 C CA . LEU A 1 101 ? 2.167 8.490 -21.157 1.00 89.31 101 LEU A CA 1
ATOM 791 C C . LEU A 1 101 ? 3.186 7.392 -21.427 1.00 89.31 101 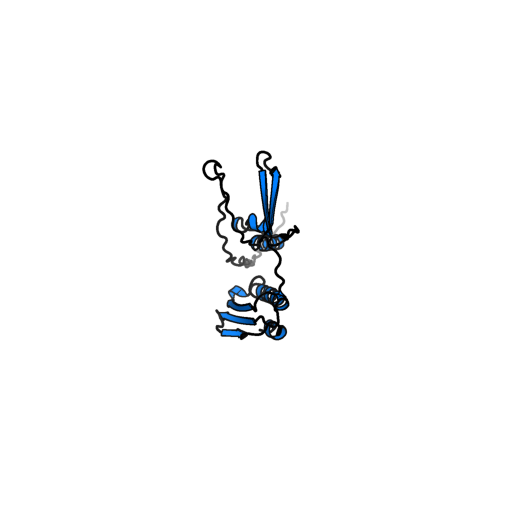LEU A C 1
ATOM 793 O O . LEU A 1 101 ? 3.289 6.430 -20.671 1.00 89.31 101 LEU A O 1
ATOM 797 N N . THR A 1 102 ? 3.941 7.527 -22.512 1.00 91.94 102 THR A N 1
ATOM 798 C CA . THR A 1 102 ? 5.017 6.593 -22.848 1.00 91.94 102 THR A CA 1
ATOM 799 C C . THR A 1 102 ? 6.305 7.356 -23.054 1.00 91.94 102 THR A C 1
ATOM 801 O O . THR A 1 102 ? 6.367 8.285 -23.856 1.00 91.94 102 THR A O 1
ATOM 804 N N . GLU A 1 103 ? 7.345 6.924 -22.360 1.00 91.62 103 GLU A N 1
ATOM 805 C CA . GLU A 1 103 ? 8.676 7.493 -22.485 1.00 91.62 103 GLU A CA 1
ATOM 806 C C . GLU A 1 103 ? 9.694 6.377 -22.689 1.00 91.62 103 GLU A C 1
ATOM 808 O O . GLU A 1 103 ? 9.564 5.278 -22.139 1.00 91.62 103 GLU A O 1
ATOM 813 N N . VAL A 1 104 ? 10.704 6.663 -23.507 1.00 95.50 104 VAL A N 1
ATOM 814 C CA . VAL A 1 104 ? 11.726 5.695 -23.893 1.00 95.50 104 VAL A CA 1
ATOM 815 C C . VAL A 1 104 ? 13.103 6.313 -23.716 1.00 95.50 104 VAL A C 1
ATOM 817 O O . VAL A 1 104 ? 13.367 7.401 -24.225 1.00 95.50 104 VAL A O 1
ATOM 820 N N . TRP A 1 105 ? 13.995 5.585 -23.050 1.00 95.88 105 TRP A N 1
ATOM 821 C CA . TRP A 1 105 ? 15.389 5.983 -22.849 1.00 95.88 105 TRP A CA 1
ATOM 822 C C . TRP A 1 105 ? 16.343 4.837 -23.175 1.00 95.88 105 TRP A C 1
ATOM 824 O O . TRP A 1 105 ? 15.948 3.671 -23.234 1.00 95.88 105 TRP A O 1
ATOM 834 N N . ASP A 1 106 ? 17.615 5.164 -23.384 1.00 96.44 106 ASP A N 1
ATOM 835 C CA . ASP A 1 106 ? 18.693 4.174 -23.357 1.00 96.44 106 ASP A CA 1
ATOM 836 C C . ASP A 1 106 ? 18.843 3.598 -21.944 1.00 96.44 106 ASP A C 1
ATOM 838 O O . ASP A 1 106 ? 18.798 4.335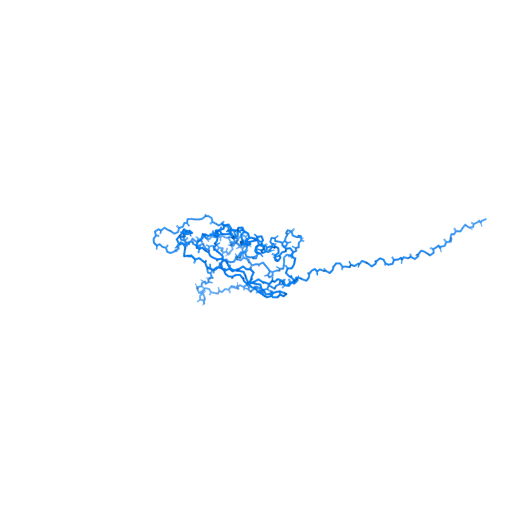 -20.955 1.00 96.44 106 ASP A O 1
ATOM 842 N N . ALA A 1 107 ? 19.018 2.280 -21.831 1.00 94.50 107 ALA A N 1
ATOM 843 C CA . ALA A 1 107 ? 19.279 1.665 -20.538 1.00 94.50 107 ALA A CA 1
ATOM 844 C C . ALA A 1 107 ? 20.695 2.049 -20.067 1.00 94.50 107 ALA A C 1
ATOM 846 O O . ALA A 1 107 ? 21.673 1.725 -20.749 1.00 94.50 107 ALA A O 1
ATOM 847 N N . PRO A 1 108 ? 20.851 2.684 -18.891 1.00 92.25 108 PRO A N 1
ATOM 848 C CA . PRO A 1 108 ? 22.134 3.258 -18.483 1.00 92.25 108 PRO A CA 1
ATOM 849 C C . PRO A 1 108 ? 23.214 2.200 -18.214 1.00 92.25 108 PRO A C 1
ATOM 851 O O . PRO A 1 108 ? 24.400 2.507 -18.256 1.00 92.25 108 PRO A O 1
ATOM 854 N N . TRP A 1 109 ? 22.820 0.948 -17.965 1.00 93.12 109 TRP A N 1
ATOM 855 C CA . TRP A 1 109 ? 23.735 -0.180 -17.762 1.00 93.12 109 TRP A CA 1
ATOM 856 C C . TRP A 1 109 ? 24.005 -1.003 -19.029 1.00 93.12 109 TRP A C 1
ATOM 858 O O . TRP A 1 109 ? 24.872 -1.876 -19.000 1.00 93.12 109 TRP A O 1
ATOM 868 N N . LYS A 1 110 ? 23.259 -0.782 -20.122 1.00 93.62 110 LYS A N 1
ATOM 869 C CA . LYS A 1 110 ? 23.414 -1.527 -21.379 1.00 93.62 110 LYS A CA 1
ATOM 870 C C . LYS A 1 110 ? 22.780 -0.766 -22.559 1.00 93.62 110 LYS A C 1
ATOM 872 O O . LYS A 1 110 ? 21.599 -0.978 -22.832 1.00 93.62 110 LYS A O 1
ATOM 877 N N . PRO A 1 111 ? 23.532 0.099 -23.261 1.00 93.00 111 PRO A N 1
ATOM 878 C CA . PRO A 1 111 ? 22.985 1.010 -24.275 1.00 93.00 111 PRO A CA 1
ATOM 879 C C . PRO A 1 111 ? 22.285 0.341 -25.468 1.00 93.00 111 PRO A C 1
ATOM 881 O O . PRO A 1 111 ? 21.497 0.981 -26.154 1.00 93.00 111 PRO A O 1
ATOM 884 N N . GLU A 1 112 ? 22.528 -0.947 -25.732 1.00 94.50 112 GLU A N 1
ATOM 885 C CA . GLU A 1 112 ? 21.796 -1.689 -26.769 1.00 94.50 112 GLU A CA 1
ATOM 886 C C . GLU A 1 112 ? 20.338 -1.974 -26.372 1.00 94.50 112 GLU A C 1
ATOM 888 O O . GLU A 1 112 ? 19.532 -2.392 -27.205 1.00 94.50 112 GLU A O 1
ATOM 893 N N . HIS A 1 113 ? 19.995 -1.800 -25.094 1.00 93.38 113 HIS A N 1
ATOM 894 C CA . HIS A 1 113 ? 18.654 -1.990 -24.563 1.00 93.38 113 HIS A CA 1
ATOM 895 C C . HIS A 1 113 ? 17.958 -0.641 -24.360 1.00 93.38 113 HIS A C 1
ATOM 897 O O . HIS A 1 113 ? 18.572 0.361 -23.993 1.00 93.38 113 HIS A O 1
ATOM 903 N N . ARG A 1 114 ? 16.635 -0.637 -24.539 1.00 93.88 114 ARG A N 1
ATOM 904 C CA . ARG A 1 114 ? 15.775 0.511 -24.244 1.00 93.88 114 ARG A CA 1
ATOM 905 C C . ARG A 1 114 ? 14.972 0.252 -22.977 1.00 93.88 114 ARG A C 1
ATOM 907 O O . ARG A 1 114 ? 14.481 -0.858 -22.775 1.00 93.88 114 ARG A O 1
ATOM 914 N N . LEU A 1 115 ? 14.820 1.282 -22.155 1.00 93.12 115 LEU A N 1
ATOM 915 C CA . LEU A 1 115 ? 13.859 1.313 -21.059 1.00 93.12 115 LEU A CA 1
ATOM 916 C C . LEU A 1 115 ? 12.610 2.031 -21.535 1.00 93.12 115 LEU A C 1
ATOM 918 O O . LEU A 1 115 ? 12.703 3.140 -22.055 1.00 93.12 115 LEU A O 1
ATOM 922 N N . VAL A 1 116 ? 11.459 1.397 -21.342 1.00 92.50 116 VAL A N 1
ATOM 923 C CA . VAL A 1 116 ? 10.153 1.982 -21.635 1.00 92.50 116 VAL A CA 1
ATOM 924 C C . VAL A 1 116 ? 9.419 2.167 -20.316 1.00 92.50 116 VAL A C 1
ATOM 926 O O . VAL A 1 116 ? 9.235 1.197 -19.579 1.00 92.50 116 VAL A O 1
ATOM 929 N N . ARG A 1 117 ? 8.997 3.398 -20.023 1.00 90.88 117 ARG A N 1
ATOM 930 C CA . ARG A 1 117 ? 8.065 3.693 -18.931 1.00 90.88 117 ARG A CA 1
ATOM 931 C C . ARG A 1 117 ? 6.695 3.957 -19.522 1.00 90.88 117 ARG A C 1
ATOM 933 O O . ARG A 1 117 ? 6.568 4.746 -20.455 1.00 90.88 117 ARG A O 1
ATOM 940 N N . ILE A 1 118 ? 5.689 3.309 -18.948 1.00 89.88 118 ILE A N 1
ATOM 941 C CA . ILE A 1 118 ? 4.287 3.523 -19.285 1.00 89.88 118 ILE A CA 1
ATOM 942 C C . ILE A 1 118 ? 3.609 4.073 -18.031 1.00 89.88 118 ILE A C 1
ATOM 944 O O . ILE A 1 118 ? 3.546 3.392 -17.011 1.00 89.88 118 ILE A O 1
ATOM 948 N N . GLY A 1 119 ? 3.153 5.320 -18.095 1.00 89.31 119 GLY A N 1
ATOM 949 C CA . GLY A 1 119 ? 2.331 5.951 -17.068 1.00 89.31 119 GLY A CA 1
ATOM 950 C C . GLY A 1 119 ? 0.859 5.860 -17.450 1.00 89.31 119 GLY A C 1
ATOM 951 O O . GLY A 1 119 ? 0.509 6.148 -18.591 1.00 89.31 119 GLY A O 1
ATOM 952 N N . LEU A 1 120 ? 0.003 5.463 -16.508 1.00 87.88 120 LEU A N 1
ATOM 953 C CA . LEU A 1 120 ? -1.451 5.471 -16.669 1.00 87.88 120 LEU A CA 1
ATOM 954 C C . LEU A 1 120 ? -2.062 6.385 -15.608 1.00 87.88 120 LEU A C 1
ATOM 956 O O . LEU A 1 120 ? -1.764 6.239 -14.420 1.00 87.88 120 LEU A O 1
ATOM 960 N N . ARG A 1 121 ? -2.931 7.311 -16.021 1.00 85.69 121 ARG A N 1
ATOM 961 C CA . ARG A 1 121 ? -3.599 8.243 -15.104 1.00 85.69 121 ARG A CA 1
ATOM 962 C C . ARG A 1 121 ? -5.078 8.379 -15.435 1.00 85.69 121 ARG A C 1
ATOM 964 O O . ARG A 1 121 ? -5.430 8.886 -16.492 1.00 85.69 121 ARG A O 1
ATOM 971 N N . ALA A 1 122 ? -5.939 7.974 -14.509 1.00 85.06 122 ALA A N 1
ATOM 972 C CA . ALA A 1 122 ? -7.365 8.278 -14.568 1.00 85.06 122 ALA A CA 1
ATOM 973 C C . ALA A 1 122 ? -7.651 9.689 -14.012 1.00 85.06 122 ALA A C 1
ATOM 975 O O . ALA A 1 122 ? -6.852 10.199 -13.210 1.00 85.06 122 ALA A O 1
ATOM 976 N N . PRO A 1 123 ? -8.776 10.319 -14.396 1.00 80.12 123 PRO A N 1
ATOM 977 C CA . PRO A 1 123 ? -9.295 11.494 -13.704 1.00 80.12 123 PRO A CA 1
ATOM 978 C C . PRO A 1 123 ? -9.419 11.243 -12.196 1.00 80.12 123 PRO A C 1
ATOM 980 O O . PRO A 1 123 ? -9.774 10.143 -11.764 1.00 80.12 123 PRO A O 1
ATOM 983 N N . SER A 1 124 ? -9.127 12.257 -11.381 1.00 75.31 124 SER A N 1
ATOM 984 C CA . SER A 1 124 ? -9.439 12.196 -9.953 1.00 75.31 124 SER A CA 1
ATOM 985 C C . SER A 1 124 ? -10.946 12.312 -9.762 1.00 75.31 124 SER A C 1
ATOM 987 O O . SER A 1 124 ? -11.564 13.221 -10.309 1.00 75.31 124 SER A O 1
ATOM 989 N N . VAL A 1 125 ? -11.520 11.411 -8.972 1.00 74.50 125 VAL A N 1
ATOM 990 C CA . VAL A 1 125 ? -12.890 11.546 -8.475 1.00 74.50 125 VAL A CA 1
ATOM 991 C C . VAL A 1 125 ? -12.818 12.302 -7.158 1.00 74.50 125 VAL A C 1
ATOM 993 O O . VAL A 1 125 ? -12.026 11.927 -6.287 1.00 74.50 125 VAL A O 1
ATOM 996 N N . ASP A 1 126 ? -13.620 13.353 -7.013 1.00 78.06 126 ASP A N 1
ATOM 997 C CA . ASP A 1 126 ? -13.698 14.073 -5.751 1.00 78.06 126 ASP A CA 1
ATOM 998 C C . ASP A 1 126 ? -14.239 13.140 -4.666 1.00 78.06 126 ASP A C 1
ATOM 1000 O O . ASP A 1 126 ? -15.202 12.392 -4.848 1.00 78.06 126 ASP A O 1
ATOM 1004 N N . THR A 1 127 ? -13.596 13.155 -3.501 1.00 74.19 127 THR A N 1
ATOM 1005 C CA . THR A 1 127 ? -13.959 12.286 -2.372 1.00 74.19 127 THR A CA 1
ATOM 1006 C C . THR A 1 127 ? -15.382 12.530 -1.870 1.00 74.19 127 THR A C 1
ATOM 1008 O O . THR A 1 127 ? -15.954 11.667 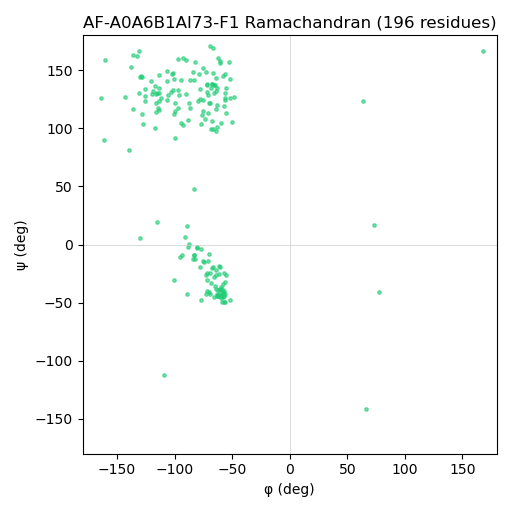-1.201 1.00 74.19 127 THR A O 1
ATOM 1011 N N . GLU A 1 128 ? -15.971 13.677 -2.197 1.00 76.50 128 GLU A N 1
ATOM 1012 C CA . GLU A 1 128 ? -17.363 14.029 -1.912 1.00 76.50 128 GLU A CA 1
ATOM 1013 C C . GLU A 1 128 ? -18.356 13.191 -2.731 1.00 76.50 128 GLU A C 1
ATOM 1015 O O . GLU A 1 128 ? -19.394 12.799 -2.196 1.00 76.50 128 GLU A O 1
ATOM 1020 N N . ASP A 1 129 ? -17.992 12.805 -3.957 1.00 81.81 129 ASP A N 1
ATOM 1021 C CA . ASP A 1 129 ? -18.840 12.028 -4.872 1.00 81.81 129 ASP A CA 1
ATOM 1022 C C . ASP A 1 129 ? -18.799 10.516 -4.602 1.00 81.81 129 ASP A C 1
ATOM 1024 O O . ASP A 1 129 ? -19.583 9.741 -5.159 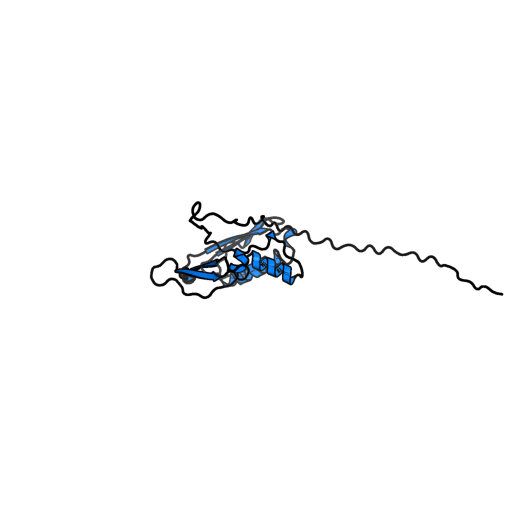1.00 81.81 129 ASP A O 1
ATOM 1028 N N . LEU A 1 130 ? -17.891 10.061 -3.732 1.00 85.19 130 LEU A N 1
ATOM 1029 C CA . LEU A 1 130 ? -17.789 8.646 -3.388 1.00 85.19 130 LEU A CA 1
ATOM 1030 C C . LEU A 1 130 ? -19.024 8.179 -2.598 1.00 85.19 130 LEU A C 1
ATOM 1032 O O . LEU A 1 130 ? -19.439 8.851 -1.644 1.00 85.19 130 LEU A O 1
ATOM 1036 N N . PRO A 1 131 ? -19.573 6.984 -2.879 1.00 90.50 131 PRO A N 1
ATOM 1037 C CA . PRO A 1 131 ? -20.654 6.426 -2.076 1.00 90.50 131 PRO A CA 1
ATOM 1038 C C . PRO A 1 131 ? -20.215 6.223 -0.611 1.00 90.50 131 PRO A C 1
ATOM 1040 O O . PRO A 1 131 ? -19.017 6.099 -0.330 1.00 90.50 131 PRO A O 1
ATOM 1043 N N . PRO A 1 132 ? -21.156 6.185 0.351 1.00 93.12 132 PRO A N 1
ATOM 1044 C CA . PRO A 1 132 ? -20.837 5.895 1.747 1.00 93.12 132 PRO A CA 1
ATOM 1045 C C . PRO A 1 132 ? -20.116 4.549 1.899 1.00 93.12 132 PRO A C 1
ATOM 1047 O O . PRO A 1 132 ? -20.576 3.527 1.384 1.00 93.12 132 PRO A O 1
ATOM 1050 N N . SER A 1 133 ? -19.003 4.538 2.630 1.00 93.88 133 SER A N 1
ATOM 1051 C CA . SER A 1 133 ? -18.207 3.332 2.871 1.00 93.88 133 SER A CA 1
ATOM 1052 C C . SER A 1 133 ? -18.586 2.652 4.187 1.00 93.88 133 SER A C 1
ATOM 1054 O O . SER A 1 133 ? -18.806 3.311 5.200 1.00 93.88 133 SER A O 1
ATOM 1056 N N . ASN A 1 134 ? -18.605 1.317 4.198 1.00 95.19 134 ASN A N 1
ATOM 1057 C CA . ASN A 1 134 ? -18.756 0.510 5.413 1.00 95.19 134 ASN A CA 1
ATOM 1058 C C . ASN A 1 134 ? -17.497 -0.342 5.612 1.00 95.19 134 ASN A C 1
ATOM 1060 O O . ASN A 1 134 ? -17.338 -1.379 4.970 1.00 95.19 134 ASN A O 1
ATOM 1064 N N . LEU A 1 135 ? -16.600 0.099 6.491 1.00 95.06 135 LEU A N 1
ATOM 1065 C CA . LEU A 1 135 ? -15.319 -0.551 6.752 1.00 95.06 135 LEU A CA 1
ATOM 1066 C C . LEU A 1 135 ? -15.429 -1.461 7.980 1.00 95.06 135 LEU A C 1
ATOM 1068 O O . LEU A 1 135 ? -15.682 -0.997 9.093 1.00 95.06 135 LEU A O 1
ATOM 1072 N N . VAL A 1 136 ? -15.229 -2.764 7.788 1.00 95.06 136 VAL A N 1
ATOM 1073 C CA . VAL A 1 136 ? -15.239 -3.756 8.871 1.00 95.06 136 VAL A CA 1
ATOM 1074 C C . VAL A 1 136 ? -13.842 -4.338 9.019 1.00 95.06 136 VAL A C 1
ATOM 1076 O O . VAL A 1 136 ? -13.339 -5.000 8.116 1.00 95.06 136 VAL A O 1
ATOM 1079 N N . PHE A 1 137 ? -13.222 -4.096 10.170 1.00 93.69 137 PHE A N 1
ATOM 1080 C CA . PHE A 1 137 ? -11.883 -4.577 10.481 1.00 93.69 137 PHE A CA 1
ATOM 1081 C C . PHE A 1 137 ? -11.967 -5.822 11.352 1.00 93.69 137 PHE A C 1
ATOM 1083 O O . PHE A 1 137 ? -12.522 -5.777 12.448 1.00 93.69 137 PHE A O 1
ATOM 1090 N N . LEU A 1 138 ? -11.380 -6.915 10.872 1.00 93.00 138 LEU A N 1
ATOM 1091 C CA . LEU A 1 138 ? -11.158 -8.126 11.651 1.00 93.00 138 LEU A CA 1
ATOM 1092 C C . LEU A 1 138 ? -9.696 -8.146 12.115 1.00 93.00 138 LEU A C 1
ATOM 1094 O O . LEU A 1 138 ? -8.793 -8.250 11.288 1.00 93.00 138 LEU A O 1
ATOM 1098 N N . MET A 1 139 ? -9.459 -8.015 13.419 1.00 90.19 139 MET A N 1
ATOM 1099 C CA . MET A 1 139 ? -8.120 -7.814 13.986 1.00 90.19 139 MET A CA 1
ATOM 1100 C C . MET A 1 139 ? -7.678 -8.991 14.864 1.00 90.19 139 MET A C 1
ATOM 1102 O O . MET A 1 139 ? -8.397 -9.394 15.776 1.00 90.19 139 MET A O 1
ATOM 1106 N N . ASP A 1 140 ? -6.471 -9.503 14.618 1.00 89.19 140 ASP A N 1
ATOM 1107 C CA . ASP A 1 140 ? -5.793 -10.446 15.516 1.00 89.19 140 ASP A CA 1
ATOM 1108 C C . ASP A 1 140 ? -5.196 -9.673 16.701 1.00 89.19 140 ASP A C 1
ATOM 1110 O O . ASP A 1 140 ? -4.432 -8.721 16.507 1.00 89.19 140 ASP A O 1
ATOM 1114 N N . VAL A 1 141 ? -5.546 -10.071 17.925 1.00 88.25 141 VAL A N 1
ATOM 1115 C CA . VAL A 1 141 ? -5.005 -9.487 19.167 1.00 88.25 141 VAL A CA 1
ATOM 1116 C C . VAL A 1 141 ? -4.190 -10.491 19.989 1.00 88.25 141 VAL A C 1
ATOM 1118 O O . VAL A 1 141 ? -3.957 -10.289 21.183 1.00 88.25 141 VAL A O 1
ATOM 1121 N N . SER A 1 142 ? -3.725 -11.571 19.360 1.00 87.75 142 SER A N 1
ATOM 1122 C CA . SER A 1 142 ? -2.849 -12.562 19.980 1.00 87.75 142 SER A CA 1
ATOM 1123 C C . SER A 1 142 ? -1.523 -11.955 20.443 1.00 87.75 142 SER A C 1
ATOM 1125 O O . SER A 1 142 ? -1.049 -10.939 19.935 1.00 87.75 142 SER A O 1
ATOM 1127 N N . GLY A 1 143 ? -0.855 -12.621 21.390 1.00 84.50 143 GLY A N 1
ATOM 1128 C CA . GLY A 1 143 ? 0.428 -12.148 21.925 1.00 84.50 143 GLY A CA 1
ATOM 1129 C C . GLY A 1 143 ? 1.514 -11.947 20.858 1.00 84.50 143 GLY A C 1
ATOM 1130 O O . GLY A 1 143 ? 2.396 -11.108 21.035 1.00 84.50 143 GLY A O 1
ATOM 1131 N N . SER A 1 144 ? 1.421 -12.642 19.717 1.00 86.31 144 SER A N 1
ATOM 1132 C CA . SER A 1 144 ? 2.354 -12.487 18.593 1.00 86.31 144 SER A CA 1
ATOM 1133 C C . SER A 1 144 ? 2.269 -11.115 17.906 1.00 86.31 144 SER A C 1
ATOM 1135 O O . SER A 1 144 ? 3.224 -10.712 17.239 1.00 86.31 144 SER A O 1
ATOM 1137 N N . MET A 1 145 ? 1.162 -10.389 18.102 1.00 88.75 145 MET A N 1
ATOM 1138 C CA . MET A 1 145 ? 0.883 -9.056 17.559 1.00 88.75 145 MET A CA 1
ATOM 1139 C C . MET A 1 145 ? 1.405 -7.909 18.440 1.00 88.75 145 MET A C 1
ATOM 1141 O O . MET A 1 145 ? 1.222 -6.741 18.102 1.00 88.75 145 MET A O 1
ATOM 1145 N N . SER A 1 146 ? 2.054 -8.223 19.565 1.00 86.44 146 SER A N 1
ATOM 1146 C CA . SER A 1 146 ? 2.513 -7.239 20.559 1.00 86.44 146 SER A CA 1
ATOM 1147 C C . SER A 1 146 ? 3.758 -6.441 20.155 1.00 86.44 146 SER A C 1
ATOM 1149 O O . SER A 1 146 ? 4.057 -5.426 20.788 1.00 86.44 146 SER A O 1
ATOM 1151 N N . SER A 1 147 ? 4.484 -6.864 19.117 1.00 87.50 147 SER A N 1
ATOM 1152 C CA . SER A 1 147 ? 5.694 -6.172 18.672 1.00 87.50 147 SER A CA 1
ATOM 1153 C C . SER A 1 147 ? 5.371 -4.778 18.099 1.00 87.50 147 SER A C 1
ATOM 1155 O O . SER A 1 147 ? 4.297 -4.590 17.524 1.00 87.50 147 SER A O 1
ATOM 1157 N N . PRO A 1 148 ? 6.263 -3.773 18.243 1.00 87.06 148 PRO A N 1
ATOM 1158 C CA . PRO A 1 148 ? 5.986 -2.378 17.860 1.00 87.06 148 PRO A CA 1
ATOM 1159 C C . PRO A 1 148 ? 5.548 -2.159 16.404 1.00 87.06 148 PRO A C 1
ATOM 1161 O O . PRO A 1 148 ? 4.865 -1.181 16.104 1.00 87.06 148 PRO A O 1
ATOM 1164 N N . ASP A 1 149 ? 5.946 -3.058 15.514 1.00 83.38 149 ASP A N 1
ATOM 1165 C CA . ASP A 1 149 ? 5.687 -3.074 14.076 1.00 83.38 149 ASP A CA 1
ATOM 1166 C C . ASP A 1 149 ? 4.375 -3.777 13.679 1.00 83.38 149 ASP A C 1
ATOM 1168 O O . ASP A 1 149 ? 4.021 -3.773 12.503 1.00 83.38 149 ASP A O 1
ATOM 1172 N N . LYS A 1 150 ? 3.622 -4.334 14.638 1.00 89.00 150 LYS A N 1
ATOM 1173 C CA . LYS A 1 150 ? 2.346 -5.033 14.399 1.00 89.00 150 LYS A CA 1
ATOM 1174 C C . LYS A 1 150 ? 1.150 -4.239 14.919 1.00 89.00 150 LYS A C 1
ATOM 1176 O O . LYS A 1 150 ? 0.844 -3.175 14.386 1.00 89.00 150 LYS A O 1
ATOM 1181 N N . LEU A 1 151 ? 0.458 -4.709 15.962 1.00 90.25 151 LEU A N 1
ATOM 1182 C CA . LEU A 1 151 ? -0.750 -4.052 16.474 1.00 90.25 151 LEU A CA 1
ATOM 1183 C C . LEU A 1 151 ? -0.517 -2.584 16.885 1.00 90.25 151 LEU A C 1
ATOM 1185 O O . LEU A 1 151 ? -1.363 -1.746 16.566 1.00 90.25 151 LEU A O 1
ATOM 1189 N N . PRO A 1 152 ? 0.608 -2.207 17.526 1.00 91.00 152 PRO A N 1
ATOM 1190 C CA . PRO A 1 152 ? 0.913 -0.804 17.799 1.00 91.00 152 PRO A CA 1
ATOM 1191 C C . PRO A 1 152 ? 1.045 0.053 16.530 1.00 91.00 152 PRO A C 1
ATOM 1193 O O . PRO A 1 152 ? 0.581 1.194 16.523 1.00 91.00 152 PRO A O 1
ATOM 1196 N N . LEU A 1 153 ? 1.638 -0.474 15.453 1.00 90.62 153 LEU A N 1
ATOM 1197 C CA . LEU A 1 153 ? 1.713 0.218 14.163 1.00 90.62 153 LEU A CA 1
ATOM 1198 C C . LEU A 1 153 ? 0.332 0.316 13.506 1.00 90.62 153 LEU A C 1
ATOM 1200 O O . LEU A 1 153 ? -0.039 1.389 13.029 1.00 90.62 153 LEU A O 1
ATOM 1204 N N . LEU A 1 154 ? -0.453 -0.763 13.555 1.00 90.44 154 LEU A N 1
ATOM 1205 C CA . LEU A 1 154 ? -1.822 -0.790 13.045 1.00 90.44 154 LEU A CA 1
ATOM 1206 C C . LEU A 1 154 ? -2.684 0.286 13.712 1.00 90.44 154 LEU A C 1
ATOM 1208 O O . LEU A 1 154 ? -3.367 1.025 13.013 1.00 90.44 154 LEU A O 1
ATOM 1212 N N . LYS A 1 155 ? -2.596 0.448 15.038 1.00 90.44 155 LYS A N 1
ATOM 1213 C CA . LYS A 1 155 ? -3.311 1.510 15.769 1.00 90.44 155 LYS A CA 1
ATOM 1214 C C . LYS A 1 155 ? -2.952 2.912 15.269 1.00 90.44 155 LYS A C 1
ATOM 1216 O O . LYS A 1 155 ? -3.837 3.748 15.111 1.00 90.44 155 LYS A O 1
ATOM 1221 N N . LYS A 1 156 ? -1.672 3.171 14.976 1.00 91.81 156 LYS A N 1
ATOM 1222 C CA . LYS A 1 156 ? -1.228 4.458 14.408 1.00 91.81 156 LYS A CA 1
ATOM 1223 C C . LYS A 1 156 ? -1.782 4.674 12.999 1.00 91.81 156 LYS A C 1
ATOM 1225 O O . LYS A 1 156 ? -2.290 5.751 12.710 1.00 91.81 156 LYS A O 1
ATOM 1230 N N . ALA A 1 157 ? -1.722 3.654 12.144 1.00 90.88 157 ALA A N 1
ATOM 1231 C CA . ALA A 1 157 ? -2.285 3.720 10.795 1.00 90.88 157 ALA A CA 1
ATOM 1232 C C . ALA A 1 157 ? -3.808 3.936 10.826 1.00 90.88 157 ALA A C 1
ATOM 1234 O O . ALA A 1 157 ? -4.348 4.727 10.057 1.00 90.88 157 ALA A O 1
ATOM 1235 N N . PHE A 1 158 ? -4.493 3.290 11.768 1.00 92.31 158 PHE A N 1
ATOM 1236 C CA . PHE A 1 158 ? -5.928 3.440 11.974 1.00 92.31 158 PHE A CA 1
ATOM 1237 C C . PHE A 1 158 ? -6.319 4.849 12.426 1.00 92.31 158 PHE A C 1
ATOM 1239 O O . PHE A 1 158 ? -7.356 5.372 12.015 1.00 92.31 158 PHE A O 1
ATOM 1246 N N . ALA A 1 159 ? -5.472 5.493 13.234 1.00 92.25 159 ALA A N 1
ATOM 1247 C CA . ALA A 1 159 ? -5.685 6.880 13.619 1.00 92.25 159 ALA A CA 1
ATOM 1248 C C . ALA A 1 159 ? -5.661 7.816 12.403 1.00 92.25 159 ALA A C 1
ATOM 1250 O O . ALA A 1 159 ? -6.576 8.619 12.246 1.00 92.25 159 ALA A O 1
ATOM 1251 N N . LEU A 1 160 ? -4.696 7.629 11.496 1.00 92.56 160 LEU A N 1
ATOM 1252 C CA . LEU A 1 160 ? -4.623 8.381 10.238 1.00 92.56 160 LEU A CA 1
ATOM 1253 C C . LEU A 1 160 ? -5.838 8.118 9.340 1.00 92.56 160 LEU A C 1
ATOM 1255 O O . LEU A 1 160 ? -6.408 9.053 8.785 1.00 92.56 160 LEU A O 1
ATOM 1259 N N . LEU A 1 161 ? -6.282 6.860 9.232 1.00 91.88 161 LEU A N 1
ATOM 1260 C CA . LEU A 1 161 ? -7.504 6.523 8.495 1.00 91.88 161 LEU A CA 1
ATOM 1261 C C . LEU A 1 161 ? -8.720 7.272 9.056 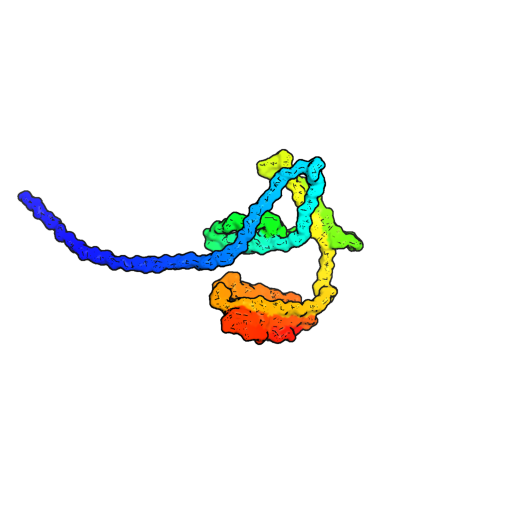1.00 91.88 161 LEU A C 1
ATOM 1263 O O . LEU A 1 161 ? -9.530 7.794 8.294 1.00 91.88 161 LEU A O 1
ATOM 1267 N N . THR A 1 162 ? -8.834 7.353 10.383 1.00 92.25 162 THR A N 1
ATOM 1268 C CA . THR A 1 162 ? -9.968 7.994 11.067 1.00 92.25 162 THR A CA 1
ATOM 1269 C C . THR A 1 162 ? -10.087 9.488 10.733 1.00 92.25 162 THR A C 1
ATOM 1271 O O . THR A 1 162 ? -11.183 10.048 10.772 1.00 92.25 162 THR A O 1
ATOM 1274 N N . GLU A 1 163 ? -8.989 10.143 10.351 1.00 91.75 163 GLU A N 1
ATOM 1275 C CA . GLU A 1 163 ? -8.993 11.544 9.913 1.00 91.75 163 GLU A CA 1
ATOM 1276 C C . GLU A 1 163 ? -9.624 11.743 8.528 1.00 91.75 163 GLU A C 1
ATOM 1278 O O . GLU A 1 163 ? -10.135 12.832 8.252 1.00 91.75 163 GLU A O 1
ATOM 1283 N N . GLN A 1 164 ? -9.632 10.699 7.695 1.00 91.12 164 GLN A N 1
ATOM 1284 C CA . GLN A 1 164 ? -10.146 10.713 6.320 1.00 91.12 164 GLN A CA 1
ATOM 1285 C C . GLN A 1 164 ? -11.615 10.272 6.216 1.00 91.12 164 GLN A C 1
ATOM 1287 O O . GLN A 1 164 ? -12.222 10.394 5.155 1.00 91.12 164 GLN A O 1
ATOM 1292 N N . LEU A 1 165 ? -12.201 9.752 7.299 1.00 92.81 165 LEU A N 1
ATOM 1293 C CA . LEU A 1 165 ? -13.590 9.294 7.301 1.00 92.81 165 LEU A CA 1
ATOM 1294 C C . LEU A 1 165 ? -14.572 10.468 7.252 1.00 92.81 165 LEU A C 1
ATOM 1296 O O . LEU A 1 165 ? -14.422 11.459 7.982 1.00 92.81 165 LEU A O 1
ATOM 1300 N N . ARG A 1 166 ? -15.626 10.306 6.450 1.00 93.50 166 ARG A N 1
ATOM 1301 C CA . ARG A 1 166 ? -16.746 11.248 6.351 1.00 93.50 166 ARG A CA 1
ATOM 1302 C C . ARG A 1 166 ? -17.874 10.844 7.313 1.00 93.50 166 ARG A C 1
ATOM 1304 O O . ARG A 1 166 ? -17.943 9.683 7.721 1.00 93.50 166 ARG A O 1
ATOM 1311 N N . PRO A 1 167 ? -18.799 11.756 7.671 1.00 94.62 167 PRO A N 1
ATOM 1312 C CA . PRO A 1 167 ? -19.905 11.447 8.586 1.00 94.62 167 PRO A CA 1
ATOM 1313 C C . PRO A 1 167 ? -20.794 10.273 8.141 1.00 94.62 167 PRO A C 1
ATOM 1315 O O . PRO A 1 167 ? -21.319 9.538 8.976 1.00 94.62 167 PRO A O 1
ATOM 1318 N N . GLN A 1 168 ? -20.951 10.085 6.830 1.00 94.12 168 GLN A N 1
ATOM 1319 C CA . GLN A 1 168 ? -21.715 8.991 6.230 1.00 94.12 168 GLN A CA 1
ATOM 1320 C C . GLN A 1 168 ? -20.973 7.649 6.210 1.00 94.12 168 GLN A C 1
ATOM 1322 O O . GLN A 1 168 ? -21.619 6.608 6.074 1.00 94.12 168 GLN A O 1
ATOM 1327 N N . ASP A 1 169 ? -19.644 7.657 6.341 1.00 95.62 169 ASP A N 1
ATOM 1328 C CA . ASP A 1 169 ? -18.854 6.431 6.386 1.00 95.62 169 ASP A CA 1
ATOM 1329 C C . ASP A 1 169 ? -19.022 5.757 7.752 1.00 95.62 169 ASP A C 1
ATOM 1331 O O . ASP A 1 169 ? -19.288 6.407 8.766 1.00 95.62 169 ASP A O 1
ATOM 1335 N N . ARG A 1 170 ? -18.877 4.434 7.799 1.00 96.69 170 ARG A N 1
ATOM 1336 C CA . ARG A 1 170 ? -18.998 3.648 9.030 1.00 96.69 170 ARG A CA 1
ATOM 1337 C C . ARG A 1 170 ? -17.802 2.742 9.228 1.00 96.69 170 ARG A C 1
ATOM 1339 O O . ARG A 1 170 ? -17.297 2.150 8.279 1.00 96.69 170 ARG A O 1
ATOM 1346 N N . VAL A 1 171 ? -17.416 2.582 10.489 1.00 97.06 171 VAL A N 1
ATOM 1347 C CA . VAL A 1 171 ? -16.332 1.699 10.920 1.00 97.06 171 VAL A CA 1
ATOM 1348 C C . VAL A 1 171 ? -16.836 0.733 11.982 1.00 97.06 171 VAL A C 1
ATOM 1350 O O . VAL A 1 171 ? -17.501 1.142 12.934 1.00 97.06 171 VAL A O 1
ATOM 1353 N N . ALA A 1 172 ? -16.506 -0.546 11.835 1.00 96.50 172 ALA A N 1
ATOM 1354 C CA . ALA A 1 172 ? -16.707 -1.564 12.858 1.00 96.50 172 ALA A CA 1
ATOM 1355 C C . ALA A 1 172 ? -15.406 -2.342 13.087 1.00 96.50 172 ALA A C 1
ATOM 1357 O O . ALA A 1 172 ? -14.650 -2.578 12.143 1.00 96.50 172 ALA A O 1
ATOM 1358 N N . ILE A 1 173 ? -15.154 -2.747 14.332 1.00 94.75 173 ILE A N 1
ATOM 1359 C CA . ILE A 1 173 ? -13.955 -3.504 14.716 1.00 94.75 173 ILE A CA 1
ATOM 1360 C C . ILE A 1 173 ? -14.390 -4.776 15.428 1.00 94.75 173 ILE A C 1
ATOM 1362 O O . ILE A 1 173 ? -15.087 -4.732 16.445 1.00 94.75 173 ILE A O 1
ATOM 1366 N N . VAL A 1 174 ? -13.942 -5.905 14.897 1.00 93.94 174 VAL A N 1
ATOM 1367 C CA . VAL A 1 174 ? -14.113 -7.238 15.465 1.00 93.94 174 VAL A CA 1
ATOM 1368 C C . VAL A 1 174 ? -12.725 -7.790 15.744 1.00 93.94 174 VAL A C 1
ATOM 1370 O O . VAL A 1 174 ? -11.852 -7.725 14.882 1.00 93.94 174 VAL A O 1
ATOM 1373 N N . VAL A 1 175 ? -12.512 -8.334 16.937 1.00 92.81 175 VAL A N 1
ATOM 1374 C CA . VAL A 1 175 ? -11.248 -8.991 17.285 1.00 92.81 175 VAL A CA 1
ATOM 1375 C C . VAL A 1 175 ? -11.415 -10.497 17.342 1.00 92.81 175 VAL A C 1
ATOM 1377 O O . VAL A 1 175 ? -12.491 -11.011 17.671 1.00 92.81 175 VAL A O 1
ATOM 1380 N N . TYR A 1 176 ? -10.335 -11.195 17.017 1.00 85.88 176 TYR A N 1
ATOM 1381 C CA . TYR A 1 176 ? -10.210 -12.635 17.169 1.00 85.88 176 TYR A CA 1
ATOM 1382 C C . TYR A 1 176 ? -8.836 -12.989 17.757 1.00 85.88 176 TYR A C 1
ATOM 1384 O O . TYR A 1 176 ? -7.914 -12.177 17.738 1.00 85.88 176 TYR A O 1
ATOM 1392 N N . ALA A 1 177 ? -8.729 -14.222 18.264 1.00 71.62 177 ALA A N 1
ATOM 1393 C CA . ALA A 1 177 ? -7.594 -14.769 19.015 1.00 71.62 177 ALA A CA 1
ATOM 1394 C C . ALA A 1 177 ? -7.323 -14.063 20.365 1.00 71.62 177 ALA A C 1
ATOM 1396 O O . ALA A 1 177 ? -7.135 -12.858 20.451 1.00 71.62 177 ALA A O 1
ATOM 1397 N N . GLY A 1 178 ? -7.318 -14.827 21.466 1.00 65.31 178 GLY A N 1
ATOM 1398 C CA . GLY A 1 178 ? -7.133 -14.307 22.835 1.00 65.31 178 GLY A CA 1
ATOM 1399 C C . GLY A 1 178 ? -8.376 -13.633 23.438 1.00 65.31 178 GLY A C 1
ATOM 1400 O O . GLY A 1 178 ? -8.706 -13.892 24.592 1.00 65.31 178 GLY A O 1
ATOM 1401 N N . ALA A 1 179 ? -9.113 -12.854 22.646 1.00 61.81 179 ALA A N 1
ATOM 1402 C CA . ALA A 1 179 ? -10.466 -12.382 22.926 1.00 61.81 179 ALA A CA 1
ATOM 1403 C C . ALA A 1 179 ? -11.241 -12.380 21.601 1.00 61.81 179 ALA A C 1
ATOM 1405 O O . ALA A 1 179 ? -10.757 -11.845 20.610 1.00 61.81 179 ALA A O 1
ATOM 1406 N N . ALA A 1 180 ? -12.409 -13.018 21.555 1.00 78.19 180 ALA A N 1
ATOM 1407 C CA . ALA A 1 180 ? -13.282 -12.988 20.385 1.00 78.19 180 ALA A CA 1
ATOM 1408 C C . ALA A 1 180 ? -14.474 -12.088 20.695 1.00 78.19 180 ALA A C 1
ATOM 1410 O O . ALA A 1 180 ? -15.163 -12.305 21.694 1.00 78.19 180 ALA A O 1
ATOM 1411 N N . GLY A 1 181 ? -14.718 -11.077 19.864 1.00 85.44 181 GLY A N 1
ATOM 1412 C CA . GLY A 1 181 ? -15.852 -10.196 20.099 1.00 85.44 181 GLY A CA 1
ATOM 1413 C C . GLY A 1 181 ? -15.870 -8.930 19.262 1.00 85.44 181 GLY A C 1
ATOM 1414 O O . GLY A 1 181 ? -14.892 -8.537 18.629 1.00 85.44 181 GLY A O 1
ATOM 1415 N N . LEU A 1 182 ? -17.031 -8.285 19.283 1.00 90.75 182 LEU A N 1
ATOM 1416 C CA . LEU A 1 182 ? -17.226 -6.956 18.730 1.00 90.75 182 LEU A CA 1
ATOM 1417 C C . LEU A 1 182 ? -16.604 -5.928 19.682 1.00 90.75 182 LEU A C 1
ATOM 1419 O O . LEU A 1 182 ? -17.082 -5.764 20.802 1.00 90.75 182 LEU A O 1
ATOM 1423 N N . VAL A 1 183 ? -15.559 -5.237 19.230 1.00 92.69 183 VAL A N 1
ATOM 1424 C CA . VAL A 1 183 ? -14.895 -4.167 19.995 1.00 92.69 183 VAL A CA 1
ATOM 1425 C C . VAL A 1 183 ? -15.552 -2.826 19.712 1.00 92.69 183 VAL A C 1
ATOM 1427 O O . VAL A 1 183 ? -15.838 -2.059 20.627 1.00 92.69 183 VAL A O 1
ATOM 1430 N N . LEU A 1 184 ? -15.857 -2.569 18.439 1.00 94.94 184 LEU A N 1
ATOM 1431 C CA . LEU A 1 184 ? -16.524 -1.351 18.004 1.00 94.94 184 LEU A CA 1
ATOM 1432 C C . LEU A 1 184 ? -17.733 -1.719 17.134 1.00 94.94 184 LEU A C 1
ATOM 1434 O O . LEU A 1 184 ? -17.538 -2.216 16.021 1.00 94.94 184 LEU A O 1
ATOM 1438 N N . PRO A 1 185 ? -18.978 -1.481 17.595 1.00 95.81 185 PRO A N 1
ATOM 1439 C CA . PRO A 1 185 ? -20.147 -1.598 16.728 1.00 95.81 185 PRO A CA 1
ATOM 1440 C C . PRO A 1 185 ? -20.073 -0.580 15.579 1.00 95.81 185 PRO A C 1
ATOM 1442 O O . PRO A 1 185 ? -19.376 0.424 15.726 1.00 95.81 185 PRO A O 1
ATOM 1445 N N . PRO A 1 186 ? -20.821 -0.775 14.472 1.00 96.75 186 PRO A N 1
ATOM 1446 C CA . PRO A 1 186 ? -20.814 0.136 13.326 1.00 96.75 186 PRO A CA 1
ATOM 1447 C C . PRO A 1 186 ? -21.011 1.600 13.739 1.00 96.75 186 PRO A C 1
ATOM 1449 O O . PRO A 1 186 ? -22.114 2.026 14.093 1.00 96.75 186 PRO A O 1
ATOM 1452 N N . THR A 1 187 ? -19.926 2.365 13.691 1.00 97.31 187 THR A N 1
ATOM 1453 C CA . THR A 1 187 ? -19.824 3.720 14.232 1.00 97.31 187 THR A CA 1
ATOM 1454 C C . THR A 1 187 ? -19.582 4.710 13.090 1.00 97.31 187 THR A C 1
ATOM 1456 O O . THR A 1 187 ? -18.689 4.462 12.282 1.00 97.31 187 THR A O 1
ATOM 1459 N N . PRO A 1 188 ? -20.363 5.803 12.990 1.00 97.12 188 PRO A N 1
ATOM 1460 C CA . PRO A 1 188 ? -20.159 6.840 11.976 1.00 97.12 188 PRO A CA 1
ATOM 1461 C C . PRO A 1 188 ? -18.765 7.481 12.041 1.00 97.12 188 PRO A C 1
ATOM 1463 O O . PRO A 1 188 ? -18.222 7.669 13.133 1.00 97.12 188 PRO A O 1
ATOM 1466 N N . GLY A 1 189 ? -18.203 7.837 10.886 1.00 94.94 189 GLY A N 1
ATOM 1467 C CA . GLY A 1 189 ? -16.829 8.326 10.731 1.00 94.94 189 GLY A CA 1
ATOM 1468 C C . GLY A 1 189 ? -16.527 9.654 11.429 1.00 94.94 189 GLY A C 1
ATOM 1469 O O . GLY A 1 189 ? -15.382 9.933 11.783 1.00 94.94 189 GLY A O 1
ATOM 1470 N N . ASP A 1 190 ? -17.558 10.451 11.714 1.00 95.19 190 ASP A N 1
ATOM 1471 C CA . ASP A 1 190 ? -17.446 11.691 12.486 1.00 95.19 190 ASP A CA 1
ATOM 1472 C C . ASP A 1 190 ? -17.256 11.451 13.998 1.00 95.19 190 ASP A C 1
ATOM 1474 O O . ASP A 1 190 ? -16.806 12.340 14.726 1.00 95.19 190 ASP A O 1
ATOM 1478 N N . ARG A 1 191 ? -17.506 10.234 14.499 1.00 96.31 191 ARG A N 1
ATOM 1479 C CA . ARG A 1 191 ? -17.301 9.852 15.909 1.00 96.31 191 ARG A CA 1
ATOM 1480 C C . ARG A 1 191 ? -15.852 9.457 16.197 1.00 96.31 191 ARG A C 1
ATOM 1482 O O . ARG A 1 191 ? -15.594 8.465 16.880 1.00 96.31 191 ARG A O 1
ATOM 1489 N N . ARG A 1 192 ? -14.904 10.275 15.739 1.00 94.12 192 ARG A N 1
ATOM 1490 C CA . ARG A 1 192 ? -13.453 10.008 15.780 1.00 94.12 192 ARG A CA 1
ATOM 1491 C C . ARG A 1 192 ? -12.944 9.611 17.163 1.00 94.12 192 ARG A C 1
ATOM 1493 O O . ARG A 1 192 ? -12.282 8.593 17.298 1.00 94.12 192 ARG A O 1
ATOM 1500 N N . ALA A 1 193 ? -13.315 10.356 18.206 1.00 94.50 193 ALA A N 1
ATOM 1501 C CA . ALA A 1 193 ? -12.887 10.056 19.575 1.00 94.50 193 ALA A CA 1
ATOM 1502 C C . ALA A 1 193 ? -13.325 8.656 20.038 1.00 94.50 193 ALA A C 1
ATOM 1504 O O . ALA A 1 193 ? -12.552 7.957 20.682 1.00 94.50 193 ALA A O 1
ATOM 1505 N N . ARG A 1 194 ? -14.539 8.228 19.661 1.00 94.19 194 ARG A N 1
ATOM 1506 C CA . ARG A 1 194 ? -15.067 6.897 19.987 1.00 94.19 194 ARG A CA 1
ATOM 1507 C C . ARG A 1 194 ? -14.337 5.798 19.218 1.00 94.19 194 ARG A C 1
ATOM 1509 O O . ARG A 1 194 ? -14.056 4.754 19.794 1.00 94.19 194 ARG A O 1
ATOM 1516 N N . ILE A 1 195 ? -14.045 6.042 17.941 1.00 93.69 195 ILE A N 1
ATOM 1517 C CA . ILE A 1 195 ? -13.295 5.119 17.080 1.00 93.69 195 ILE A CA 1
ATOM 1518 C C . ILE A 1 195 ? -11.867 4.929 17.616 1.00 93.69 195 ILE A C 1
ATOM 1520 O O . ILE A 1 195 ? -11.401 3.801 17.708 1.00 93.69 195 ILE A O 1
ATOM 1524 N N . LEU A 1 196 ? -11.195 6.012 18.021 1.00 92.75 196 LEU A N 1
ATOM 1525 C CA . LEU A 1 196 ? -9.820 5.984 18.538 1.00 92.75 196 LEU A CA 1
ATOM 1526 C C . LEU A 1 196 ? -9.695 5.393 19.949 1.00 92.75 196 LEU A C 1
ATOM 1528 O O . LEU A 1 196 ? -8.621 4.923 20.316 1.00 92.75 196 LEU A O 1
ATOM 1532 N N . SER A 1 197 ? -10.759 5.460 20.753 1.00 92.44 197 SER A N 1
ATOM 1533 C CA . SER A 1 197 ? -10.780 4.902 22.112 1.00 92.44 197 SER A CA 1
ATOM 1534 C C . SER A 1 197 ? -11.087 3.403 22.173 1.00 92.44 197 SER A C 1
ATOM 1536 O O . SER A 1 197 ? -11.038 2.836 23.263 1.00 92.44 197 SER A O 1
ATOM 1538 N N . ALA A 1 198 ? -11.480 2.805 21.045 1.00 87.00 198 ALA A N 1
ATOM 1539 C CA . ALA A 1 198 ? -11.782 1.380 20.924 1.00 87.00 198 ALA A CA 1
ATOM 1540 C C . ALA A 1 198 ? -10.499 0.532 20.926 1.00 87.00 198 ALA A C 1
ATOM 1542 O O . ALA A 1 198 ? -10.530 -0.559 21.537 1.00 87.00 198 ALA A O 1
#

Secondary structure (DSSP, 8-state):
---------------------PPP------PPP-------TTT-------S----HHHHHHHHHHHTTPPPPGGG--HHHHHHTS----PPPPTT-S-EEEEEEEE-TT-TTSEEEEEEEEPPPPPTTTSPPPEEEEEEE-SGGG-STTSHHHHHHHHHHHHHH--TT-EEEEEEESSS-EEEEEEEETT-HHHHHT-

Sequence (198 aa):
MLPYAVERAARGLAATSVVGAYPGHNTESYARIEENGFRRVRESPLSTFSIDVDRASYANVRRFIQAGERPPADAVRIEEMINYFPYEWGGAAGDQPFEVLTEVWDAPWKPEHRLVRIGLRAPSVDTEDLPPSNLVFLMDVSGSMSSPDKLPLLKKAFALLTEQLRPQDRVAIVVYAGAAGLVLPPTPGDRRARILSA

Nearest PDB structures (foldseek):
  6pyx-assembly2_B  TM=8.288E-01  e=1.422E-02  Homo sapiens
  6fpy-assembly1_A  TM=6.465E-01  e=5.216E-03  Homo sapiens
  8if4-assembly1_A  TM=5.852E-01  e=9.764E-03  Homo sapiens
  8s7c-assembly3_G  TM=7.147E-01  e=3.213E-02  Mus musculus

Radius of gyration: 28.15 Å; Cα contacts (8 Å, |Δi|>4): 204; chains: 1; bounding box: 95×36×78 Å

Solvent-accessible surface area (backbone atoms only — not comparable to full-atom values): 12793 Å² total; per-residue (Å²): 139,86,86,81,88,86,86,84,81,86,75,82,80,79,82,77,79,78,79,73,78,73,75,77,84,79,83,81,83,62,68,81,77,80,80,86,73,93,73,58,53,95,82,52,78,73,88,87,80,78,90,77,80,60,44,61,33,39,57,50,42,50,49,28,53,74,70,74,40,83,62,59,74,52,48,64,43,69,68,20,54,62,59,55,59,90,78,94,70,81,61,29,70,80,92,44,75,50,34,79,48,76,50,77,43,68,27,92,92,44,72,93,39,73,43,76,50,78,47,78,31,53,59,85,74,61,79,85,77,53,76,73,48,78,48,74,44,80,40,74,64,35,81,87,32,70,48,72,87,38,49,60,38,48,53,54,54,48,54,59,51,46,73,72,43,44,65,75,18,31,40,27,34,33,37,33,54,95,52,75,47,78,67,34,70,82,36,47,24,68,47,42,72,64,65,72,71,95